Protein AF-A0A949AF24-F1 (afdb_monomer_lite)

Foldseek 3Di:
DDDDDADDDFFAQFFKDKFAWDPVLCVVCVVVLVHPDRIAIAGFQHTDPQSCCCQPPLLKWWFFDAQFWKKKFFAAQQDTPWIDTNPDTADCPPPPPGPVLVNFQVVVCVVVVNDDRGDMFMFGKADCVTPNRLLPHPGIHTHTVVNRVVQGIDPCVSVDRRGPVGVLVCLVPPQWGSVSCVVCVVVVHPDTTHGQWIKMARVVCVVVVGPGIHIDGNSNHPVVSVSIGTPPDDNNDDPDRDDSVPPD

Sequence (248 aa):
METLSDFPKLYCPFIRQTFKINKDHFKQFGRSYQLRAPEVYLVIDRVNPGYEWVFEDPETIAVEKLNGTNIKLKTENGRLVALQNRKNVIDPLQIIKGKTFIIEGVFRSVAKGYMKNDGEQAGELIGPSVNGNPYKMDFHEWYPFEKSIADLRYKSFAEHERTFGNWSRWFKDWLFSRHYTKLASKKGIDDKVFAEGVVFYNLKRKAEGKVYMAKLRRDMFDWFYDKIEIFNFNVKGKDEIEDQEKFD

pLDDT: mean 94.79, std 4.56, range [62.16, 98.56]

Secondary structure (DSSP, 8-state):
-PPPPPPPP---SEEEEEEEB-HHHHHHHTTTTT-SSSEEEEEEEEEPTT-THHHH-TT-EEEEE-SSEEEEEEEETTEEEEEEESS-B--TT--TTS-HHHHHHHHHHHHTT-S-SSEEEEEEEESTTSTT-TT--SS-EEEEHHHHHHHSB-GGGGGS---HHHHHHHHHHT-B-HHHHHHHHHTT-----B-SEEEEE-HHHHHTTS--EEEEEGGGSGGGGTTS-BTT--TT--SS---GGGG-

Radius of gyration: 19.12 Å; chains: 1; bounding box: 41×43×50 Å

Structure (mmCIF, N/CA/C/O backbone):
data_AF-A0A949AF24-F1
#
_entry.id   AF-A0A949AF24-F1
#
loop_
_atom_site.group_PDB
_atom_site.id
_atom_site.type_symbol
_atom_site.label_atom_id
_atom_site.label_alt_id
_atom_site.label_comp_id
_atom_site.label_asym_id
_atom_site.label_entity_id
_atom_site.label_seq_id
_atom_site.pdbx_PDB_ins_code
_atom_site.Cartn_x
_atom_site.Cartn_y
_atom_site.Cartn_z
_atom_site.occupancy
_atom_site.B_iso_or_equiv
_atom_site.auth_seq_id
_atom_site.auth_comp_id
_atom_site.auth_asym_id
_atom_site.auth_atom_id
_atom_site.pdbx_PDB_model_num
ATOM 1 N N . MET A 1 1 ? 3.605 -9.708 27.257 1.00 64.88 1 MET A N 1
ATOM 2 C CA . MET A 1 1 ? 2.628 -9.251 26.248 1.00 64.88 1 MET A CA 1
ATOM 3 C C . MET A 1 1 ? 2.448 -10.373 25.249 1.00 64.88 1 MET A C 1
ATOM 5 O O . MET A 1 1 ? 3.444 -10.971 24.866 1.00 64.88 1 MET A O 1
ATOM 9 N N . GLU A 1 2 ? 1.202 -10.691 24.913 1.00 72.25 2 GLU A N 1
ATOM 10 C CA . GLU A 1 2 ? 0.855 -11.710 23.919 1.00 72.25 2 GLU A CA 1
ATOM 11 C C . GLU A 1 2 ? 1.372 -11.300 22.532 1.00 72.25 2 GLU A C 1
ATOM 13 O O . GLU A 1 2 ? 1.283 -10.129 22.154 1.00 72.25 2 GLU A O 1
ATOM 18 N N . THR A 1 3 ? 1.939 -12.252 21.794 1.00 81.12 3 THR A N 1
ATOM 19 C CA . THR A 1 3 ? 2.337 -12.057 20.396 1.00 81.12 3 THR A CA 1
ATOM 20 C C . THR A 1 3 ? 1.127 -12.338 19.518 1.00 81.12 3 THR A C 1
ATOM 22 O O . THR A 1 3 ? 0.570 -13.430 19.582 1.00 81.12 3 THR A O 1
ATOM 25 N N . LEU A 1 4 ? 0.714 -11.356 18.716 1.00 90.88 4 LEU A N 1
ATOM 26 C CA . LEU A 1 4 ? -0.411 -11.531 17.797 1.00 90.88 4 LEU A CA 1
ATOM 27 C C . LEU A 1 4 ? 0.048 -12.272 16.549 1.00 90.88 4 LEU A C 1
ATOM 29 O O . LEU A 1 4 ? 1.239 -12.276 16.223 1.00 90.88 4 LEU A O 1
ATOM 33 N N . SER A 1 5 ? -0.910 -12.826 15.808 1.00 90.62 5 SER A N 1
ATOM 34 C CA . SER A 1 5 ? -0.627 -13.473 14.525 1.00 90.62 5 SER A CA 1
ATOM 35 C C . SER A 1 5 ? 0.195 -12.574 13.583 1.00 90.62 5 SER A C 1
ATOM 37 O O . SER A 1 5 ? 0.153 -11.338 13.665 1.00 90.62 5 SER A O 1
ATOM 39 N N . ASP A 1 6 ? 0.908 -13.165 12.626 1.00 89.19 6 ASP A N 1
ATOM 40 C CA . ASP A 1 6 ? 1.652 -12.393 11.630 1.00 89.19 6 ASP A CA 1
ATOM 41 C C . ASP A 1 6 ? 0.728 -11.647 10.658 1.00 89.19 6 ASP A C 1
ATOM 43 O O . ASP A 1 6 ? -0.449 -11.974 10.463 1.00 89.19 6 ASP A O 1
ATOM 47 N N . PHE A 1 7 ? 1.242 -10.576 10.053 1.00 89.50 7 PHE A N 1
ATOM 48 C CA . PHE A 1 7 ? 0.537 -9.942 8.942 1.00 89.50 7 PHE A CA 1
ATOM 49 C C . PHE A 1 7 ? 0.623 -10.843 7.710 1.00 89.50 7 PHE A C 1
ATOM 51 O O . PHE A 1 7 ? 1.718 -11.313 7.392 1.00 89.50 7 PHE A O 1
ATOM 58 N N . PRO A 1 8 ? -0.489 -11.053 6.984 1.00 87.62 8 PRO A N 1
ATOM 59 C CA . PRO A 1 8 ? -0.449 -11.830 5.759 1.00 87.62 8 PRO A CA 1
ATOM 60 C C . PRO A 1 8 ? 0.495 -11.158 4.762 1.00 87.62 8 PRO A C 1
ATOM 62 O O . PRO A 1 8 ? 0.408 -9.951 4.511 1.00 87.62 8 PRO A O 1
ATOM 65 N N . LYS A 1 9 ? 1.403 -11.951 4.194 1.00 89.50 9 LYS A N 1
ATOM 66 C CA . LYS A 1 9 ? 2.268 -11.502 3.109 1.00 89.50 9 LYS A CA 1
ATOM 67 C C . LYS A 1 9 ? 1.417 -11.248 1.864 1.00 89.50 9 LYS A C 1
ATOM 69 O O . LYS A 1 9 ? 0.495 -12.006 1.565 1.00 89.50 9 LYS A O 1
ATOM 74 N N . LEU A 1 10 ? 1.701 -10.152 1.166 1.00 94.50 10 LEU A N 1
ATOM 75 C CA . LEU A 1 10 ? 0.965 -9.737 -0.025 1.00 94.50 10 LEU A CA 1
ATOM 76 C C . LEU A 1 10 ? 1.922 -9.692 -1.204 1.00 94.50 10 LEU A C 1
ATOM 78 O O . LEU A 1 10 ? 2.819 -8.849 -1.221 1.00 94.50 10 LEU A O 1
ATOM 82 N N . TYR A 1 11 ? 1.677 -10.535 -2.198 1.00 95.94 11 TYR A N 1
ATOM 83 C CA . TYR A 1 11 ? 2.503 -10.629 -3.395 1.00 95.94 11 TYR A CA 1
ATOM 84 C C . TYR A 1 11 ? 1.951 -9.779 -4.532 1.00 95.94 11 TYR A C 1
ATOM 86 O O . TYR A 1 11 ? 0.791 -9.355 -4.521 1.00 95.94 11 TYR A O 1
ATOM 94 N N . CYS A 1 12 ? 2.809 -9.530 -5.515 1.00 97.19 12 CYS A N 1
ATOM 95 C CA . CYS A 1 12 ? 2.429 -8.850 -6.738 1.00 97.19 12 CYS A CA 1
ATOM 96 C C . CYS A 1 12 ? 1.679 -9.804 -7.680 1.00 97.19 12 CYS A C 1
ATOM 98 O O . CYS A 1 12 ? 2.116 -10.948 -7.822 1.00 97.19 12 CYS A O 1
ATOM 100 N N . PRO A 1 13 ? 0.583 -9.363 -8.331 1.00 97.62 13 PRO A N 1
ATOM 101 C CA . PRO A 1 13 ? -0.102 -10.187 -9.326 1.00 97.62 13 PRO A CA 1
ATOM 102 C C . PRO A 1 13 ? 0.673 -10.315 -10.643 1.00 97.62 13 PRO A C 1
ATOM 104 O O . P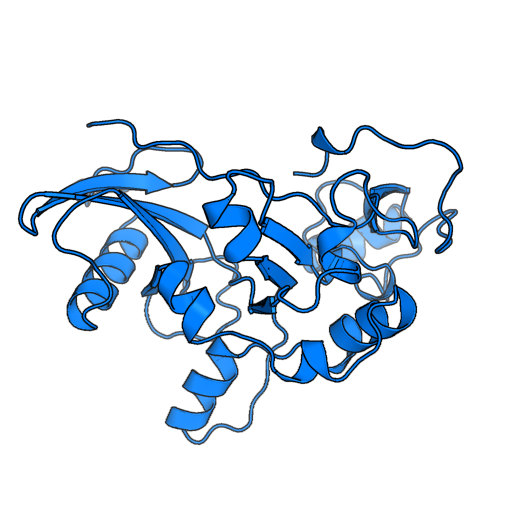RO A 1 13 ? 0.364 -11.186 -11.448 1.00 97.62 13 PRO A O 1
ATOM 107 N N . PHE A 1 14 ? 1.681 -9.469 -10.861 1.00 97.81 14 PHE A N 1
ATOM 108 C CA . PHE A 1 14 ? 2.638 -9.597 -11.953 1.00 97.81 14 PHE A CA 1
ATOM 109 C C . PHE A 1 14 ? 3.964 -10.147 -11.436 1.00 97.81 14 PHE A C 1
ATOM 111 O O . PHE A 1 14 ? 4.329 -9.927 -10.277 1.00 97.81 14 PHE A O 1
ATOM 118 N N . ILE A 1 15 ? 4.713 -10.804 -12.317 1.00 97.44 15 ILE A N 1
ATOM 119 C CA . ILE A 1 15 ? 6.113 -11.137 -12.067 1.00 97.44 15 ILE A CA 1
ATOM 120 C C . ILE A 1 15 ? 6.915 -9.847 -11.899 1.00 97.44 15 ILE A C 1
ATOM 122 O O . ILE A 1 15 ? 6.730 -8.873 -12.633 1.00 97.44 15 ILE A O 1
ATOM 126 N N . ARG A 1 16 ? 7.828 -9.856 -10.926 1.00 97.25 16 ARG A N 1
ATOM 127 C CA . ARG A 1 16 ? 8.805 -8.794 -10.694 1.00 97.25 16 ARG A CA 1
ATOM 128 C C . ARG A 1 16 ? 10.208 -9.258 -11.046 1.00 97.25 16 ARG A C 1
ATOM 130 O O . ARG A 1 16 ? 10.563 -10.419 -10.837 1.00 97.25 16 ARG A O 1
ATOM 137 N N . GLN A 1 17 ? 10.997 -8.323 -11.563 1.00 97.19 17 GLN A N 1
ATOM 138 C CA . GLN A 1 17 ? 12.396 -8.527 -11.925 1.00 97.19 17 GLN A CA 1
ATOM 139 C C . GLN A 1 17 ? 13.265 -7.358 -11.458 1.00 97.19 17 GLN A C 1
ATOM 141 O O . GLN A 1 17 ? 12.808 -6.219 -11.326 1.00 97.19 17 GLN A O 1
ATOM 146 N N . THR A 1 18 ? 14.538 -7.655 -11.218 1.00 97.38 18 THR A N 1
ATOM 147 C CA . THR A 1 18 ? 15.558 -6.695 -10.810 1.00 97.38 18 THR A CA 1
ATOM 148 C C . THR A 1 18 ? 16.246 -6.103 -12.037 1.00 97.38 18 THR A C 1
ATOM 150 O O . THR A 1 18 ? 16.794 -6.818 -12.888 1.00 97.38 18 THR A O 1
ATOM 153 N N . PHE A 1 19 ? 16.291 -4.775 -12.096 1.00 97.38 19 PHE A N 1
ATOM 154 C CA . PHE A 1 19 ? 16.984 -4.027 -13.139 1.00 97.38 19 PHE A CA 1
ATOM 155 C C . PHE A 1 19 ? 18.022 -3.102 -12.521 1.00 97.38 19 PHE A C 1
ATOM 157 O O . PHE A 1 19 ? 17.755 -2.406 -11.543 1.00 97.38 19 PHE A O 1
ATOM 164 N N . LYS A 1 20 ? 19.227 -3.098 -13.096 1.00 98.06 20 LYS A N 1
ATOM 165 C CA . LYS A 1 20 ? 20.276 -2.159 -12.696 1.00 98.06 20 LYS A CA 1
ATOM 166 C C . LYS A 1 20 ? 19.951 -0.780 -13.250 1.00 98.06 20 LYS A C 1
ATOM 168 O O . LYS A 1 20 ? 19.436 -0.661 -14.359 1.00 98.06 20 LYS A O 1
ATOM 173 N N . ILE A 1 21 ? 20.291 0.245 -12.482 1.00 98.25 21 ILE A N 1
ATOM 174 C CA . ILE A 1 21 ? 20.115 1.637 -12.890 1.00 98.25 21 ILE A CA 1
ATOM 175 C C . ILE A 1 21 ? 21.454 2.355 -12.969 1.00 98.25 21 ILE A C 1
ATOM 177 O O . ILE A 1 21 ? 22.454 1.923 -12.384 1.00 98.25 21 ILE A O 1
ATOM 181 N N . ASN A 1 22 ? 21.463 3.474 -13.681 1.00 98.25 22 ASN A N 1
ATOM 182 C CA . ASN A 1 22 ? 22.620 4.349 -13.753 1.00 98.25 22 ASN A CA 1
ATOM 183 C C . ASN A 1 22 ? 23.032 4.823 -12.342 1.00 98.25 22 ASN A C 1
ATOM 185 O O . ASN A 1 22 ? 22.231 5.376 -11.582 1.00 98.25 22 ASN A O 1
ATOM 189 N N . LYS A 1 23 ? 24.300 4.589 -11.978 1.00 97.94 23 LYS A N 1
ATOM 190 C CA . LYS A 1 23 ? 24.824 4.875 -10.632 1.00 97.94 23 LYS A CA 1
ATOM 191 C C . LYS A 1 23 ? 24.855 6.368 -10.313 1.00 97.94 23 LYS A C 1
ATOM 193 O O . LYS A 1 23 ? 24.700 6.724 -9.147 1.00 97.94 23 LYS A O 1
ATOM 198 N N . ASP A 1 24 ? 25.051 7.228 -11.305 1.00 98.19 24 ASP A N 1
ATOM 199 C CA . ASP A 1 24 ? 25.090 8.673 -11.083 1.00 98.19 24 ASP A CA 1
ATOM 200 C C . ASP A 1 24 ? 23.676 9.231 -10.903 1.00 98.19 24 ASP A C 1
ATOM 202 O O . ASP A 1 24 ? 23.431 9.977 -9.953 1.00 98.19 24 ASP A O 1
ATOM 206 N N . HIS A 1 25 ? 22.704 8.738 -11.679 1.00 98.19 25 HIS A N 1
ATOM 207 C CA . HIS A 1 25 ? 21.288 9.020 -11.426 1.00 98.19 25 HIS A CA 1
ATOM 208 C C . HIS A 1 25 ? 20.835 8.512 -10.050 1.00 98.19 25 HIS A C 1
ATOM 210 O O . HIS A 1 25 ? 20.092 9.203 -9.356 1.00 98.19 25 HIS A O 1
ATOM 216 N N . PHE A 1 26 ? 21.316 7.348 -9.595 1.00 98.00 26 PHE A N 1
ATOM 217 C CA . PHE A 1 26 ? 21.047 6.864 -8.237 1.00 98.00 26 PHE A CA 1
ATOM 218 C C . PHE A 1 26 ? 21.590 7.815 -7.160 1.00 98.00 26 PHE A C 1
ATOM 220 O O . PHE A 1 26 ? 20.876 8.115 -6.204 1.00 98.00 26 PHE A O 1
ATOM 227 N N . LYS A 1 27 ? 22.815 8.338 -7.307 1.00 97.81 27 LYS A N 1
ATOM 228 C CA . LYS A 1 27 ? 23.360 9.327 -6.357 1.00 97.81 27 LYS A CA 1
ATOM 229 C C . LYS A 1 27 ? 22.510 10.599 -6.315 1.00 97.81 27 LYS A C 1
ATOM 231 O O . LYS A 1 27 ? 22.310 11.156 -5.240 1.00 97.81 27 LYS A O 1
ATOM 236 N N . GLN A 1 28 ? 22.006 11.041 -7.467 1.00 97.94 28 GLN A N 1
ATOM 237 C CA . GLN A 1 28 ? 21.245 12.284 -7.585 1.00 97.94 28 GLN A CA 1
ATOM 238 C C . GLN A 1 28 ? 19.781 12.146 -7.132 1.00 97.94 28 GLN A C 1
ATOM 240 O O . GLN A 1 28 ? 19.269 13.010 -6.423 1.00 97.94 28 GLN A O 1
ATOM 245 N N . PHE A 1 29 ? 19.108 11.059 -7.516 1.00 98.06 29 PHE A N 1
ATOM 246 C CA . PHE A 1 29 ? 17.656 10.889 -7.374 1.00 98.06 29 PHE A CA 1
ATOM 247 C C . PHE A 1 29 ? 17.246 9.689 -6.509 1.00 98.06 29 PHE A C 1
ATOM 249 O O . PHE A 1 29 ? 16.074 9.537 -6.167 1.00 98.06 29 PHE A O 1
ATOM 256 N N . GLY A 1 30 ? 18.181 8.832 -6.096 1.00 96.44 30 GLY A N 1
ATOM 257 C CA . GLY A 1 30 ? 17.871 7.623 -5.327 1.00 96.44 30 GLY A CA 1
ATOM 258 C C . GLY A 1 30 ? 17.121 7.926 -4.030 1.00 96.44 30 GLY A C 1
ATOM 259 O O . GLY A 1 30 ? 16.149 7.245 -3.710 1.00 96.44 30 GLY A O 1
ATOM 260 N N . ARG A 1 31 ? 17.485 9.012 -3.331 1.00 95.56 31 ARG A N 1
ATOM 261 C CA . ARG A 1 31 ? 16.786 9.448 -2.111 1.00 95.56 31 ARG A CA 1
ATOM 262 C C . ARG A 1 31 ? 15.341 9.876 -2.381 1.00 95.56 31 ARG A C 1
ATOM 264 O O . ARG A 1 31 ? 14.472 9.519 -1.589 1.00 95.56 31 ARG A O 1
ATOM 271 N N . SER A 1 32 ? 15.066 10.607 -3.467 1.00 94.44 32 SER A N 1
ATOM 272 C CA . SER A 1 32 ? 13.696 11.043 -3.790 1.00 94.44 32 SER A CA 1
ATOM 273 C C . SER A 1 32 ? 12.781 9.872 -4.135 1.00 94.44 32 SER A C 1
ATOM 275 O O . SER A 1 32 ? 11.599 9.914 -3.808 1.00 94.44 32 SER A O 1
ATOM 277 N N . TYR A 1 33 ? 13.334 8.804 -4.714 1.00 95.31 33 TYR A N 1
ATOM 278 C CA . TYR A 1 33 ? 12.602 7.570 -5.007 1.00 95.31 33 TYR A CA 1
ATOM 279 C C . TYR A 1 33 ? 12.735 6.487 -3.922 1.00 95.31 33 TYR A C 1
ATOM 281 O O . TYR A 1 33 ? 12.282 5.364 -4.122 1.00 95.31 33 TYR A O 1
ATOM 289 N N . GLN A 1 34 ? 13.348 6.804 -2.775 1.00 93.50 34 GLN A N 1
ATOM 290 C CA . GLN A 1 34 ? 13.542 5.885 -1.642 1.00 93.50 34 GLN A CA 1
ATOM 291 C C . GLN A 1 34 ? 14.293 4.583 -1.991 1.00 93.50 34 GLN A C 1
ATOM 293 O O . GLN A 1 34 ? 14.093 3.539 -1.363 1.00 93.50 34 GLN A O 1
ATOM 298 N N . LEU A 1 35 ? 15.185 4.638 -2.980 1.00 95.94 35 LEU A N 1
ATOM 299 C CA . LEU A 1 35 ? 16.008 3.506 -3.389 1.00 95.94 35 LEU A CA 1
ATOM 300 C C . LEU A 1 35 ? 17.120 3.236 -2.370 1.00 95.94 35 LEU A C 1
ATOM 302 O O . LEU A 1 35 ? 17.743 4.157 -1.842 1.00 95.94 35 LEU A O 1
ATOM 306 N N . ARG A 1 36 ? 17.388 1.951 -2.113 1.00 94.88 36 ARG A N 1
ATOM 307 C CA . ARG A 1 36 ? 18.438 1.497 -1.177 1.00 94.88 36 ARG A CA 1
ATOM 308 C C . ARG A 1 36 ? 19.725 1.058 -1.871 1.00 94.88 36 ARG A C 1
ATOM 310 O O . ARG A 1 36 ? 20.763 0.961 -1.229 1.00 94.88 36 ARG A O 1
ATOM 317 N N . ALA A 1 37 ? 19.641 0.783 -3.165 1.00 96.88 37 ALA A N 1
ATOM 318 C CA . ALA A 1 37 ? 20.721 0.291 -4.002 1.00 96.88 37 ALA A CA 1
ATOM 319 C C . ALA A 1 37 ? 20.530 0.834 -5.431 1.00 96.88 37 ALA A C 1
ATOM 321 O O . ALA A 1 37 ? 19.421 1.269 -5.759 1.00 96.88 37 ALA A O 1
ATOM 322 N N . PRO A 1 38 ? 21.570 0.814 -6.287 1.00 97.62 38 PRO A N 1
ATOM 323 C CA . PRO A 1 38 ? 21.470 1.196 -7.695 1.00 97.62 38 PRO A CA 1
ATOM 324 C C . PRO A 1 38 ? 20.762 0.105 -8.523 1.00 97.62 38 PRO A C 1
ATOM 326 O O . PRO A 1 38 ? 21.274 -0.384 -9.533 1.00 97.62 38 PRO A O 1
ATOM 329 N N . GLU A 1 39 ? 19.567 -0.277 -8.086 1.00 97.62 39 GLU A N 1
ATOM 330 C CA . GLU A 1 39 ? 18.661 -1.192 -8.766 1.00 97.62 39 GLU A CA 1
ATOM 331 C C . GLU A 1 39 ? 17.203 -0.874 -8.425 1.00 97.62 39 GLU A C 1
ATOM 333 O O . GLU A 1 39 ? 16.900 -0.282 -7.386 1.00 97.62 39 GLU A O 1
ATOM 338 N N . VAL A 1 40 ? 16.307 -1.274 -9.320 1.00 97.44 40 VAL A N 1
ATOM 339 C CA . VAL A 1 40 ? 14.854 -1.154 -9.179 1.00 97.44 40 VAL A CA 1
ATOM 340 C C . VAL A 1 40 ? 14.197 -2.509 -9.418 1.00 97.44 40 VAL A C 1
ATOM 342 O O . VAL A 1 40 ? 14.751 -3.375 -10.098 1.00 97.44 40 VAL A O 1
ATOM 345 N N . TYR A 1 41 ? 13.006 -2.685 -8.853 1.00 96.94 41 TYR A N 1
ATOM 346 C CA . TYR A 1 41 ? 12.271 -3.948 -8.866 1.00 96.94 41 TYR A CA 1
ATOM 347 C C . TYR A 1 41 ? 10.928 -3.763 -9.561 1.00 96.94 41 TYR A C 1
ATOM 349 O O . TYR A 1 41 ? 9.930 -3.416 -8.913 1.00 96.94 41 TYR A O 1
ATOM 357 N N . LEU A 1 42 ? 10.919 -3.985 -10.869 1.00 97.88 42 LEU A N 1
ATOM 358 C CA . LEU A 1 42 ? 9.817 -3.599 -11.741 1.00 97.88 42 LEU A CA 1
ATOM 359 C C . LEU A 1 42 ? 8.927 -4.790 -12.072 1.00 97.88 42 LEU A C 1
ATOM 361 O O . LEU A 1 42 ? 9.411 -5.918 -12.183 1.00 97.88 42 LEU A O 1
ATOM 365 N N . VAL A 1 43 ? 7.631 -4.527 -12.231 1.00 98.12 43 VAL A N 1
ATOM 366 C CA . VAL A 1 43 ? 6.699 -5.480 -12.828 1.00 98.12 43 VAL A CA 1
ATOM 367 C C . VAL A 1 43 ? 6.891 -5.543 -14.332 1.00 98.12 43 VAL A C 1
ATOM 369 O O . VAL A 1 43 ? 7.249 -4.562 -14.984 1.00 98.12 43 VAL A O 1
ATOM 372 N N . ILE A 1 44 ? 6.602 -6.714 -14.871 1.00 97.94 44 ILE A N 1
ATOM 373 C CA . ILE A 1 44 ? 6.579 -6.994 -16.301 1.00 97.94 44 ILE A CA 1
ATOM 374 C C . ILE A 1 44 ? 5.201 -7.540 -16.681 1.00 97.94 44 ILE A C 1
ATOM 376 O O . ILE A 1 44 ? 4.436 -7.969 -15.817 1.00 97.94 44 ILE A O 1
ATOM 380 N N . ASP A 1 45 ? 4.884 -7.546 -17.970 1.00 97.62 45 ASP A N 1
ATOM 381 C CA . ASP A 1 45 ? 3.622 -8.051 -18.516 1.00 97.62 45 ASP A CA 1
ATOM 382 C C . ASP A 1 45 ? 3.610 -9.585 -18.566 1.00 97.62 45 ASP A C 1
ATOM 384 O O . ASP A 1 45 ? 3.606 -10.218 -19.620 1.00 97.62 45 ASP A O 1
ATOM 388 N N . ARG A 1 46 ? 3.702 -10.185 -17.376 1.00 97.25 46 ARG A N 1
ATOM 389 C CA . ARG A 1 46 ? 3.535 -11.612 -17.109 1.00 97.25 46 ARG A CA 1
ATOM 390 C C . ARG A 1 46 ? 2.848 -11.781 -15.763 1.00 97.25 46 ARG A C 1
ATOM 392 O O . ARG A 1 46 ? 3.299 -11.227 -14.760 1.00 97.25 46 ARG A O 1
ATOM 399 N N . VAL A 1 47 ? 1.768 -12.553 -15.747 1.00 97.12 47 VAL A N 1
ATOM 400 C CA . VAL A 1 47 ? 1.022 -12.867 -14.524 1.00 97.12 47 VAL A CA 1
ATOM 401 C C . VAL A 1 47 ? 1.875 -13.754 -13.618 1.00 97.12 47 VAL A C 1
ATOM 403 O O . VAL A 1 47 ? 2.551 -14.670 -14.083 1.00 97.12 47 VAL A O 1
ATOM 406 N N . ASN A 1 48 ? 1.866 -13.455 -12.322 1.00 96.38 48 ASN A N 1
ATOM 407 C CA . ASN A 1 48 ? 2.492 -14.290 -11.308 1.00 96.38 48 ASN A CA 1
ATOM 408 C C . ASN A 1 48 ? 1.632 -15.550 -11.084 1.00 96.38 48 ASN A C 1
ATOM 410 O O . ASN A 1 48 ? 0.452 -15.389 -10.759 1.00 96.38 48 ASN A O 1
ATOM 414 N N . PRO A 1 49 ? 2.173 -16.774 -11.242 1.00 95.38 49 PRO A N 1
ATOM 415 C CA . PRO A 1 49 ? 1.396 -18.001 -11.095 1.00 95.38 49 PRO A CA 1
ATOM 416 C C . PRO A 1 49 ? 0.576 -18.048 -9.798 1.00 95.38 49 PRO A C 1
ATOM 418 O O . PRO A 1 49 ? 1.099 -17.819 -8.706 1.00 95.38 49 PRO A O 1
ATOM 421 N N . GLY A 1 50 ? -0.720 -18.343 -9.915 1.00 95.88 50 GLY A N 1
ATOM 422 C CA . GLY A 1 50 ? -1.668 -18.375 -8.793 1.00 95.88 50 GLY A CA 1
ATOM 423 C C . GLY A 1 50 ? -2.370 -17.041 -8.501 1.00 95.88 50 GLY A C 1
ATOM 424 O O . GLY A 1 50 ? -3.221 -16.978 -7.603 1.00 95.88 50 GLY A O 1
ATOM 425 N N . TYR A 1 51 ? -2.050 -15.981 -9.252 1.00 97.69 51 TYR A N 1
ATOM 426 C CA . TYR A 1 51 ? -2.669 -14.653 -9.160 1.00 97.69 51 TYR A CA 1
ATOM 427 C C . TYR A 1 51 ? -3.555 -14.289 -10.361 1.00 97.69 51 TYR A C 1
ATOM 429 O O . TYR A 1 51 ? -4.021 -13.154 -10.457 1.00 97.69 51 TYR A O 1
ATOM 437 N N . GLU A 1 52 ? -3.867 -15.250 -11.229 1.00 98.12 52 GLU A N 1
ATOM 438 C CA . GLU A 1 52 ? -4.732 -15.088 -12.409 1.00 98.12 52 GLU A CA 1
ATOM 439 C C . GLU A 1 52 ? -6.112 -14.535 -12.026 1.00 98.12 52 GLU A C 1
ATOM 441 O O . GLU A 1 52 ? -6.675 -13.687 -12.716 1.00 98.12 52 GLU A O 1
ATOM 446 N N . TRP A 1 53 ? -6.611 -14.909 -10.842 1.00 97.69 53 TRP A N 1
ATOM 447 C CA . TRP A 1 53 ? -7.884 -14.433 -10.291 1.00 97.69 53 TRP A CA 1
ATOM 448 C C . TRP A 1 53 ? -7.985 -12.904 -10.192 1.00 97.69 53 TRP A C 1
ATOM 450 O O . TRP A 1 53 ? -9.088 -12.359 -10.234 1.00 97.69 53 TRP A O 1
ATOM 460 N N . VAL A 1 54 ? -6.859 -12.192 -10.069 1.00 97.56 54 VAL A N 1
ATOM 461 C CA . VAL A 1 54 ? -6.862 -10.724 -10.026 1.00 97.56 54 VAL A CA 1
ATOM 462 C C . VAL A 1 54 ? -7.339 -10.144 -11.365 1.00 97.56 54 VAL A C 1
ATOM 464 O O . VAL A 1 54 ? -7.996 -9.102 -11.401 1.00 97.56 54 VAL A O 1
ATOM 467 N N . PHE A 1 55 ? -7.049 -10.846 -12.457 1.00 96.81 55 PHE A N 1
ATOM 468 C CA . PHE A 1 55 ? -7.392 -10.464 -13.820 1.00 96.81 55 PHE A CA 1
ATOM 469 C C . PHE A 1 55 ? -8.726 -11.076 -14.248 1.00 96.81 55 PHE A C 1
ATOM 471 O O . PHE A 1 55 ? -9.585 -10.370 -14.766 1.00 96.81 55 PHE A O 1
ATOM 478 N N . GLU A 1 56 ? -8.949 -12.353 -13.956 1.00 95.81 56 GLU A N 1
ATOM 479 C CA . GLU A 1 56 ? -10.047 -13.132 -14.537 1.00 95.81 56 GLU A CA 1
ATOM 480 C C . GLU A 1 56 ? -11.340 -13.103 -13.712 1.00 95.81 56 GLU A C 1
ATOM 482 O O . GLU A 1 56 ? -12.430 -13.187 -14.273 1.00 95.81 56 GLU A O 1
ATOM 487 N N . ASP A 1 57 ? -11.255 -12.968 -12.383 1.00 96.38 57 ASP A N 1
ATOM 488 C CA . ASP A 1 57 ? -12.437 -13.090 -11.524 1.00 96.38 57 ASP A CA 1
ATOM 489 C C . ASP A 1 57 ? -13.185 -11.745 -11.417 1.00 96.38 57 ASP A C 1
ATOM 491 O O . ASP A 1 57 ? -12.620 -10.764 -10.907 1.00 96.38 57 ASP A O 1
ATOM 495 N N . PRO A 1 58 ? -14.450 -11.643 -11.868 1.00 94.50 58 PRO A N 1
ATOM 496 C CA . PRO A 1 58 ? -15.210 -10.396 -11.814 1.00 94.50 58 PRO A CA 1
ATOM 497 C C . PRO A 1 58 ? -15.450 -9.887 -10.384 1.00 94.50 58 PRO A C 1
ATOM 499 O O . PRO A 1 58 ? -15.650 -8.687 -10.207 1.00 94.50 58 PRO A O 1
ATOM 502 N N . GLU A 1 59 ? -15.368 -10.744 -9.359 1.00 95.62 59 GLU A N 1
ATOM 503 C CA . GLU A 1 59 ? -15.518 -10.340 -7.954 1.00 95.62 59 GLU A CA 1
ATOM 504 C C . GLU A 1 59 ? -14.263 -9.681 -7.362 1.00 95.62 59 GLU A C 1
ATOM 506 O O . GLU A 1 59 ? -14.289 -9.181 -6.231 1.00 95.62 59 GLU A O 1
ATOM 511 N N . THR A 1 60 ? -13.161 -9.642 -8.115 1.00 97.56 60 THR A N 1
ATOM 512 C CA . THR A 1 60 ? -11.961 -8.912 -7.708 1.00 97.56 60 THR A CA 1
ATOM 513 C C . THR A 1 60 ? -12.238 -7.413 -7.628 1.00 97.56 60 THR A C 1
ATOM 515 O O . THR A 1 60 ? -12.686 -6.785 -8.587 1.00 97.56 60 THR A O 1
ATOM 518 N N . ILE A 1 61 ? -11.898 -6.819 -6.485 1.00 97.69 61 ILE A N 1
ATOM 519 C CA . ILE A 1 61 ? -11.975 -5.376 -6.244 1.00 97.69 61 ILE A CA 1
ATOM 520 C C . ILE A 1 61 ? -10.584 -4.793 -5.996 1.00 97.69 61 ILE A C 1
ATOM 522 O O . ILE A 1 61 ? -9.750 -5.422 -5.347 1.00 97.69 61 ILE A O 1
ATOM 526 N N . ALA A 1 62 ? -10.352 -3.558 -6.447 1.00 98.12 62 ALA A N 1
ATOM 527 C CA . ALA A 1 62 ? -9.162 -2.786 -6.099 1.00 98.12 62 ALA A CA 1
ATOM 528 C C . ALA A 1 62 ? -9.478 -1.784 -4.983 1.00 98.12 62 ALA A C 1
ATOM 530 O O . ALA A 1 62 ? -10.393 -0.961 -5.091 1.00 98.12 62 ALA A O 1
ATOM 531 N N . VAL A 1 63 ? -8.701 -1.844 -3.907 1.00 98.56 63 VAL A N 1
ATOM 532 C CA . VAL A 1 63 ? -8.816 -0.972 -2.734 1.00 98.56 63 VAL A CA 1
ATOM 533 C C . VAL A 1 63 ? -7.525 -0.183 -2.594 1.00 98.56 63 VAL A C 1
ATOM 535 O O . VAL A 1 63 ? -6.449 -0.737 -2.800 1.00 98.56 63 VAL A O 1
ATOM 538 N N . GLU A 1 64 ? -7.601 1.097 -2.232 1.00 98.56 64 GLU A N 1
ATOM 539 C CA . GLU A 1 64 ? -6.402 1.892 -1.949 1.00 98.56 64 GLU A CA 1
ATOM 540 C C . GLU A 1 64 ? -5.492 1.198 -0.934 1.00 98.56 64 GLU A C 1
ATOM 542 O O . GLU A 1 64 ? -5.906 0.854 0.176 1.00 98.56 64 GLU A O 1
ATOM 547 N N . LYS A 1 65 ? -4.221 1.042 -1.311 1.00 98.06 65 LYS A N 1
ATOM 548 C CA . LYS A 1 65 ? -3.169 0.718 -0.363 1.00 98.06 65 LYS A CA 1
ATOM 549 C C . LYS A 1 65 ? -2.765 2.010 0.340 1.00 98.06 65 LYS A C 1
ATOM 551 O O . LYS A 1 65 ? -2.142 2.877 -0.273 1.00 98.06 65 LYS A O 1
ATOM 556 N N . LEU A 1 66 ? -3.129 2.123 1.615 1.00 98.00 66 LEU A N 1
ATOM 557 C CA . LEU A 1 66 ? -2.696 3.242 2.440 1.00 98.00 66 LEU A CA 1
ATOM 558 C C . LEU A 1 66 ? -1.175 3.195 2.649 1.00 98.00 66 LEU A C 1
ATOM 560 O O . LEU A 1 66 ? -0.603 2.125 2.868 1.00 98.00 66 LEU A O 1
ATOM 564 N N . ASN A 1 67 ? -0.542 4.364 2.580 1.00 96.38 67 ASN A N 1
ATOM 565 C CA . ASN A 1 67 ? 0.888 4.548 2.782 1.00 96.38 67 ASN A CA 1
ATOM 566 C C . ASN A 1 67 ? 1.162 4.903 4.243 1.00 96.38 67 ASN A C 1
ATOM 568 O O . ASN A 1 67 ? 1.277 6.077 4.603 1.00 96.38 67 ASN A O 1
ATOM 572 N N . GLY A 1 68 ? 1.219 3.880 5.089 1.00 96.00 68 GLY A N 1
ATOM 573 C CA . GLY A 1 68 ? 1.445 4.038 6.513 1.00 96.00 68 GLY A CA 1
ATOM 574 C C . GLY A 1 68 ? 2.357 2.960 7.087 1.00 96.00 68 GLY A C 1
ATOM 575 O O . GLY A 1 68 ? 3.332 2.517 6.474 1.00 96.00 68 GLY A O 1
ATOM 576 N N . THR A 1 69 ? 2.060 2.550 8.314 1.00 95.44 69 THR A N 1
ATOM 577 C CA . THR A 1 69 ? 2.711 1.407 8.947 1.00 95.44 69 THR A CA 1
ATOM 578 C C . THR A 1 69 ? 1.665 0.425 9.455 1.00 95.44 69 THR A C 1
ATOM 580 O O . THR A 1 69 ? 0.691 0.825 10.094 1.00 95.44 69 THR A O 1
ATOM 583 N N . ASN A 1 70 ? 1.860 -0.867 9.178 1.00 96.44 70 ASN A N 1
ATOM 584 C CA . ASN A 1 70 ? 0.929 -1.893 9.631 1.00 96.44 70 ASN A CA 1
ATOM 585 C C . ASN A 1 70 ? 0.927 -1.969 11.161 1.00 96.44 70 ASN A C 1
ATOM 587 O O . ASN A 1 70 ? 1.981 -2.168 11.777 1.00 96.44 70 ASN A O 1
ATOM 591 N N . ILE A 1 71 ? -0.262 -1.883 11.752 1.00 97.06 71 ILE A N 1
ATOM 592 C CA . ILE A 1 71 ? -0.501 -2.046 13.185 1.00 97.06 71 ILE A CA 1
ATOM 593 C C . ILE A 1 71 ? -1.617 -3.069 13.378 1.00 97.06 71 ILE A C 1
ATOM 595 O O . ILE A 1 71 ? -2.667 -2.995 12.735 1.00 97.06 71 ILE A O 1
ATOM 599 N N . LYS A 1 72 ? -1.371 -4.030 14.266 1.00 96.94 72 LYS A N 1
ATOM 600 C CA . LYS A 1 72 ? -2.328 -5.049 14.681 1.00 96.94 72 LYS A CA 1
ATOM 601 C C . LYS A 1 72 ? -2.552 -4.894 16.172 1.00 96.94 72 LYS A C 1
ATOM 603 O O . LYS A 1 72 ? -1.608 -4.661 16.925 1.00 96.94 72 LYS A O 1
ATOM 608 N N . LEU A 1 73 ? -3.804 -5.001 16.570 1.00 96.31 73 LEU A N 1
ATOM 609 C CA . LEU A 1 73 ? -4.232 -4.903 17.951 1.00 96.31 73 LEU A CA 1
ATOM 610 C C . LEU A 1 73 ? -5.163 -6.057 18.287 1.00 96.31 73 LEU A C 1
ATOM 612 O O . LEU A 1 73 ? -5.799 -6.619 17.396 1.00 96.31 73 LEU A O 1
ATOM 616 N N . LYS A 1 74 ? -5.242 -6.387 19.570 1.00 96.50 74 LYS A N 1
ATOM 617 C CA . LYS A 1 74 ? -6.217 -7.328 20.110 1.00 96.50 74 LYS A CA 1
ATOM 618 C C . LYS A 1 74 ? -6.965 -6.662 21.246 1.00 96.50 74 LYS A C 1
ATOM 620 O O . LYS A 1 74 ? -6.349 -6.049 22.126 1.00 96.50 74 LYS A O 1
ATOM 625 N N . THR A 1 75 ? -8.282 -6.777 21.197 1.00 96.62 75 THR A N 1
ATOM 626 C CA . THR A 1 75 ? -9.178 -6.311 22.248 1.00 96.62 75 THR A CA 1
ATOM 627 C C . THR A 1 75 ? -9.896 -7.480 22.906 1.00 96.62 75 THR A C 1
ATOM 629 O O . THR A 1 75 ? -10.151 -8.496 22.261 1.00 96.62 75 THR A O 1
ATOM 632 N N . GLU A 1 76 ? -10.181 -7.342 24.198 1.00 96.69 76 GLU A N 1
ATOM 633 C CA . GLU A 1 76 ? -10.982 -8.285 24.983 1.00 96.69 76 GLU A CA 1
ATOM 634 C C . GLU A 1 76 ? -11.909 -7.480 25.896 1.00 96.69 76 GLU A C 1
ATOM 636 O O . GLU A 1 76 ? -11.444 -6.695 26.728 1.00 96.69 76 GLU A O 1
ATOM 641 N N . ASN A 1 77 ? -13.221 -7.627 25.719 1.00 95.88 77 ASN A N 1
ATOM 642 C CA . ASN A 1 77 ? -14.260 -6.865 26.412 1.00 95.88 77 ASN A CA 1
ATOM 643 C C . ASN A 1 77 ? -14.013 -5.343 26.370 1.00 95.88 77 ASN A C 1
ATOM 645 O O . ASN A 1 77 ? -14.168 -4.637 27.367 1.00 95.88 77 ASN A O 1
ATOM 649 N N . GLY A 1 78 ? -13.557 -4.831 25.222 1.00 93.44 78 GLY A N 1
ATOM 650 C CA . GLY A 1 78 ? -13.241 -3.414 25.013 1.00 93.44 78 GLY A CA 1
ATOM 651 C C . GLY A 1 78 ? -11.881 -2.956 25.558 1.00 93.44 78 GLY A C 1
ATOM 652 O O . GLY A 1 78 ? -11.503 -1.801 25.360 1.00 93.44 78 GLY A O 1
ATOM 653 N N . ARG A 1 79 ? -11.104 -3.833 26.207 1.00 94.06 79 ARG A N 1
ATOM 654 C CA . ARG A 1 79 ? -9.743 -3.526 26.668 1.00 94.06 79 ARG A CA 1
ATOM 655 C C . ARG A 1 79 ? -8.723 -3.841 25.580 1.00 94.06 79 ARG A C 1
ATOM 657 O O . ARG A 1 79 ? -8.701 -4.954 25.073 1.00 94.06 79 ARG A O 1
ATOM 664 N N . LEU A 1 80 ? -7.814 -2.910 25.285 1.00 94.25 80 LEU A N 1
ATOM 665 C CA . LEU A 1 80 ? -6.621 -3.194 24.478 1.00 94.25 80 LEU A CA 1
ATOM 666 C C . LEU A 1 80 ? -5.661 -4.091 25.278 1.00 94.25 80 LEU A C 1
ATOM 668 O O . LEU A 1 80 ? -5.096 -3.646 26.278 1.00 94.25 80 LEU A O 1
ATOM 672 N N . VAL A 1 81 ? -5.484 -5.342 24.848 1.00 95.00 81 VAL A N 1
ATOM 673 C CA . VAL A 1 81 ? -4.644 -6.337 25.548 1.00 95.00 81 VAL A CA 1
ATOM 674 C C . VAL A 1 81 ? -3.302 -6.584 24.862 1.00 95.00 81 VAL A C 1
ATOM 676 O O . VAL A 1 81 ? -2.335 -6.965 25.520 1.00 95.00 81 VAL A O 1
ATOM 679 N N . ALA A 1 82 ? -3.210 -6.310 23.560 1.00 95.25 82 ALA A N 1
ATOM 680 C CA . ALA A 1 82 ? -1.966 -6.407 22.808 1.00 95.25 82 ALA A CA 1
ATOM 681 C C . ALA A 1 82 ? -1.961 -5.459 21.606 1.00 95.25 82 ALA A C 1
ATOM 683 O O . ALA A 1 82 ? -2.998 -5.164 21.007 1.00 95.25 82 ALA A O 1
ATOM 684 N N . LEU A 1 83 ? -0.766 -4.986 21.260 1.00 95.44 83 LEU A N 1
ATOM 685 C CA . LEU A 1 83 ? -0.509 -4.061 20.167 1.00 95.44 83 L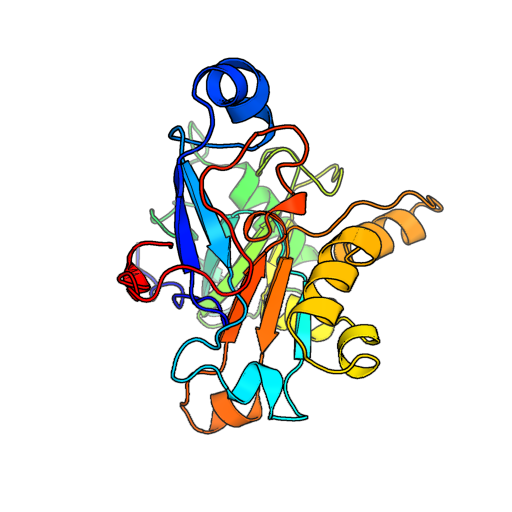EU A CA 1
ATOM 686 C C . LEU A 1 83 ? 0.846 -4.409 19.551 1.00 95.44 83 LEU A C 1
ATOM 688 O O . LEU A 1 83 ? 1.834 -4.559 20.265 1.00 95.44 83 LEU A O 1
ATOM 692 N N . GLN A 1 84 ? 0.916 -4.522 18.230 1.00 94.94 84 GLN A N 1
ATOM 693 C CA . GLN A 1 84 ? 2.173 -4.773 17.532 1.00 94.94 84 GLN A CA 1
ATOM 694 C C . GLN A 1 84 ? 2.212 -4.093 16.169 1.00 94.94 84 GLN A C 1
ATOM 696 O O . GLN A 1 84 ? 1.184 -3.849 15.536 1.00 94.94 84 GLN A O 1
ATOM 701 N N . ASN A 1 85 ? 3.424 -3.819 15.695 1.00 93.38 85 ASN A N 1
ATOM 702 C CA . ASN A 1 85 ? 3.673 -3.575 14.280 1.00 93.38 85 ASN A CA 1
ATOM 703 C C . ASN A 1 85 ? 4.297 -4.820 13.638 1.00 93.38 85 ASN A C 1
ATOM 705 O O . ASN A 1 85 ? 4.515 -5.823 14.309 1.00 93.38 85 ASN A O 1
ATOM 709 N N . ARG A 1 86 ? 4.626 -4.765 12.342 1.00 88.19 86 ARG A N 1
ATOM 710 C CA . ARG A 1 86 ? 5.193 -5.918 11.614 1.00 88.19 86 ARG A CA 1
ATOM 711 C C . ARG A 1 86 ? 6.484 -6.502 12.221 1.00 88.19 86 ARG A C 1
ATOM 713 O O . ARG A 1 86 ? 6.834 -7.623 11.892 1.00 88.19 86 ARG A O 1
ATOM 720 N N . LYS A 1 87 ? 7.222 -5.747 13.045 1.00 87.38 87 LYS A N 1
ATOM 721 C CA . LYS A 1 87 ? 8.533 -6.162 13.582 1.00 87.38 87 LYS A CA 1
ATOM 722 C C . LYS A 1 87 ? 8.583 -6.287 15.103 1.00 87.38 87 LYS A C 1
ATOM 724 O O . LYS A 1 87 ? 9.505 -6.906 15.610 1.00 87.38 87 LYS A O 1
ATOM 729 N N . ASN A 1 88 ? 7.691 -5.615 15.829 1.00 90.12 88 ASN A N 1
ATOM 730 C CA . ASN A 1 88 ? 7.812 -5.445 17.273 1.00 90.12 88 ASN A CA 1
ATOM 731 C C . ASN A 1 88 ? 6.440 -5.434 17.939 1.00 90.12 88 ASN A C 1
ATOM 733 O O . ASN A 1 88 ? 5.524 -4.752 17.467 1.00 90.12 88 ASN A O 1
ATOM 737 N N . VAL A 1 89 ? 6.366 -6.076 19.102 1.00 92.12 89 VAL A N 1
ATOM 738 C CA . VAL A 1 89 ? 5.328 -5.817 20.101 1.00 92.12 89 VAL A CA 1
ATOM 739 C C . VAL A 1 89 ? 5.521 -4.402 20.653 1.00 92.12 89 VAL A C 1
ATOM 741 O O . VAL A 1 89 ? 6.649 -3.941 20.840 1.00 92.12 89 VAL A O 1
ATOM 744 N N . ILE A 1 90 ? 4.421 -3.687 20.862 1.00 91.94 90 ILE A N 1
ATOM 745 C CA . ILE A 1 90 ? 4.395 -2.304 21.328 1.00 91.94 90 ILE A CA 1
ATOM 746 C C . ILE A 1 90 ? 3.711 -2.285 22.688 1.00 91.94 90 ILE A C 1
ATOM 748 O O . ILE A 1 90 ? 2.553 -2.674 22.804 1.00 91.94 90 ILE A O 1
ATOM 752 N N . ASP A 1 91 ? 4.413 -1.774 23.693 1.00 90.94 91 ASP A N 1
ATOM 753 C CA . ASP A 1 91 ? 3.803 -1.454 24.978 1.00 90.94 91 ASP A CA 1
ATOM 754 C C . ASP A 1 91 ? 3.048 -0.115 24.872 1.00 90.94 91 ASP A C 1
ATOM 756 O O . ASP A 1 91 ? 3.689 0.922 24.655 1.00 90.94 91 ASP A O 1
ATOM 760 N N . PRO A 1 92 ? 1.708 -0.095 25.009 1.00 88.00 92 PRO A N 1
ATOM 761 C CA . PRO A 1 92 ? 0.941 1.143 24.946 1.00 88.00 92 PRO A CA 1
ATOM 762 C C . PRO A 1 92 ? 1.185 2.086 26.132 1.00 88.00 92 PRO A C 1
ATOM 764 O O . PRO A 1 92 ? 0.853 3.266 26.032 1.00 88.00 92 PRO A O 1
ATOM 767 N N . LEU A 1 93 ? 1.770 1.597 27.231 1.00 89.94 93 LEU A N 1
ATOM 768 C CA . LEU A 1 93 ? 2.075 2.378 28.431 1.00 89.94 93 LEU A CA 1
ATOM 769 C C . LEU A 1 93 ? 3.531 2.861 28.483 1.00 89.94 93 LEU A C 1
ATOM 771 O O . LEU A 1 93 ? 3.887 3.644 29.366 1.00 89.94 93 LEU A O 1
ATOM 775 N N . GLN A 1 94 ? 4.377 2.469 27.525 1.00 90.00 94 GLN A N 1
ATOM 776 C CA . GLN A 1 94 ? 5.732 3.003 27.402 1.00 90.00 94 GLN A CA 1
ATOM 777 C C . GLN A 1 94 ? 5.674 4.444 26.874 1.00 90.00 94 GLN A C 1
ATOM 779 O O . GLN A 1 94 ? 5.801 4.687 25.680 1.00 90.00 94 GLN A O 1
ATOM 784 N N . ILE A 1 95 ? 5.475 5.430 27.750 1.00 86.12 95 ILE A N 1
ATOM 785 C CA . ILE A 1 95 ? 5.344 6.840 27.336 1.00 86.12 95 ILE A CA 1
ATOM 786 C C . ILE A 1 95 ? 6.710 7.457 27.013 1.00 86.12 95 ILE A C 1
ATOM 788 O O . ILE A 1 95 ? 6.906 8.071 25.965 1.00 86.12 95 ILE A O 1
ATOM 792 N N . ILE A 1 96 ? 7.692 7.260 27.893 1.00 87.50 96 ILE A N 1
ATOM 793 C CA . ILE A 1 96 ? 9.046 7.789 27.707 1.00 87.50 96 ILE A CA 1
ATOM 794 C C . ILE A 1 96 ? 9.761 6.929 26.660 1.00 87.50 96 ILE A C 1
ATOM 796 O O . ILE A 1 96 ? 9.908 5.724 26.852 1.00 87.50 96 ILE A O 1
ATOM 800 N N . LYS A 1 97 ? 10.215 7.540 25.555 1.00 84.12 97 LYS A N 1
ATOM 801 C CA . LYS A 1 97 ? 10.849 6.870 24.393 1.00 84.12 97 LYS A CA 1
ATOM 802 C C . LYS A 1 97 ? 9.945 5.895 23.621 1.00 84.12 97 LYS A C 1
ATOM 804 O O . LYS A 1 97 ? 10.432 5.211 22.720 1.00 84.12 97 LYS A O 1
ATOM 809 N N . GLY A 1 98 ? 8.654 5.815 23.938 1.00 82.06 98 GLY A N 1
ATOM 810 C CA . GLY A 1 98 ? 7.733 4.981 23.175 1.00 82.06 98 GLY A CA 1
ATOM 811 C C . GLY A 1 98 ? 7.222 5.645 21.909 1.00 82.06 98 GLY A C 1
ATOM 812 O O . GLY A 1 98 ? 7.475 6.813 21.613 1.00 82.06 98 GLY A O 1
ATOM 813 N N . LYS A 1 99 ? 6.459 4.869 21.142 1.00 87.12 99 LYS A N 1
ATOM 814 C CA . LYS A 1 99 ? 5.873 5.299 19.871 1.00 87.12 99 LYS A CA 1
ATOM 815 C C . LYS A 1 99 ? 4.496 5.913 20.110 1.00 87.12 99 LYS A C 1
ATOM 817 O O . LYS A 1 99 ? 3.484 5.365 19.682 1.00 87.12 99 LYS A O 1
ATOM 822 N N . THR A 1 100 ? 4.465 7.040 20.819 1.00 91.19 100 THR A N 1
ATOM 823 C CA . THR A 1 100 ? 3.227 7.707 21.269 1.00 91.19 100 THR A CA 1
ATOM 824 C C . THR A 1 100 ? 2.259 8.028 20.126 1.00 91.19 100 THR A C 1
ATOM 826 O O . THR A 1 100 ? 1.051 7.911 20.304 1.00 91.19 100 THR A O 1
ATOM 829 N N . PHE A 1 101 ? 2.769 8.315 18.925 1.00 93.88 101 PHE A N 1
ATOM 830 C CA . PHE A 1 101 ? 1.965 8.526 17.714 1.00 93.88 101 PHE A CA 1
ATOM 831 C C . PHE A 1 101 ? 1.099 7.315 17.309 1.00 93.88 101 PHE A C 1
ATOM 833 O O . PHE A 1 101 ? 0.029 7.476 16.725 1.00 93.88 101 PHE A O 1
ATOM 840 N N . ILE A 1 102 ? 1.528 6.089 17.639 1.00 95.00 102 ILE A N 1
ATOM 841 C CA . ILE A 1 102 ? 0.727 4.875 17.417 1.00 95.00 102 ILE A CA 1
ATOM 842 C C . ILE A 1 102 ? -0.483 4.883 18.348 1.00 95.00 102 ILE A C 1
ATOM 844 O O . ILE A 1 102 ? -1.598 4.604 17.915 1.00 95.00 102 ILE A O 1
ATOM 848 N N . ILE A 1 103 ? -0.267 5.245 19.611 1.00 93.50 103 ILE A N 1
ATOM 849 C CA . ILE A 1 103 ? -1.312 5.294 20.637 1.00 93.50 103 ILE A CA 1
ATOM 850 C C . ILE A 1 103 ? -2.317 6.406 20.337 1.00 93.50 103 ILE A C 1
ATOM 852 O O . ILE A 1 103 ? -3.522 6.174 20.408 1.00 93.50 103 ILE A O 1
ATOM 856 N N . GLU A 1 104 ? -1.836 7.573 19.901 1.00 95.00 104 GLU A N 1
ATOM 857 C CA . GLU A 1 104 ? -2.680 8.658 19.390 1.00 95.00 104 GLU A CA 1
ATOM 858 C C . GLU A 1 104 ? -3.598 8.161 18.263 1.00 95.00 104 GLU A C 1
ATOM 860 O O . GLU A 1 104 ? -4.820 8.315 18.339 1.00 95.00 104 GLU A O 1
ATOM 865 N N . GLY A 1 105 ? -3.027 7.516 17.240 1.00 96.50 105 GLY A N 1
ATOM 866 C CA . GLY A 1 105 ? -3.802 7.014 16.110 1.00 96.50 105 GLY A CA 1
ATOM 867 C C . GLY A 1 105 ? -4.818 5.948 16.509 1.00 96.50 105 GLY A C 1
ATOM 868 O O . GLY A 1 105 ? -5.953 5.982 16.031 1.00 96.50 105 GLY A O 1
ATOM 869 N N . VAL A 1 106 ? -4.459 5.045 17.424 1.00 95.75 106 VAL A N 1
ATOM 870 C CA . VAL A 1 106 ? -5.380 4.036 17.964 1.00 95.75 106 VAL A CA 1
ATOM 871 C C . VAL A 1 106 ? -6.547 4.701 18.699 1.00 95.75 106 VAL A C 1
ATOM 873 O O . VAL A 1 106 ? -7.698 4.447 18.345 1.00 95.75 106 VAL A O 1
ATOM 876 N N . PHE A 1 107 ? -6.296 5.605 19.650 1.00 94.25 107 PHE A N 1
ATOM 877 C CA . PHE A 1 107 ? -7.373 6.244 20.418 1.00 94.25 107 PHE A CA 1
ATOM 878 C C . PHE A 1 107 ? -8.289 7.120 19.568 1.00 94.25 107 PHE A C 1
ATOM 880 O O . PHE A 1 107 ? -9.506 7.113 19.757 1.00 94.25 107 PHE A O 1
ATOM 887 N N . ARG A 1 108 ? -7.747 7.822 18.569 1.00 95.62 108 ARG A N 1
ATOM 888 C CA . ARG A 1 108 ? -8.583 8.567 17.618 1.00 95.62 108 ARG A CA 1
ATOM 889 C C . ARG A 1 108 ? -9.503 7.648 16.821 1.00 95.62 108 ARG A C 1
ATOM 891 O O . ARG A 1 108 ? -10.618 8.036 16.492 1.00 95.62 108 ARG A O 1
ATOM 898 N N . SER A 1 109 ? -9.063 6.429 16.543 1.00 94.88 109 SER A N 1
ATOM 899 C CA . SER A 1 109 ? -9.851 5.435 15.808 1.00 94.88 109 SER A CA 1
ATOM 900 C C . SER A 1 109 ? -10.925 4.800 16.689 1.00 94.88 109 SER A C 1
ATOM 902 O O . SER A 1 109 ? -12.034 4.556 16.217 1.00 94.88 109 SER A O 1
ATOM 904 N N . VAL A 1 110 ? -10.646 4.635 17.988 1.00 93.75 110 VAL A N 1
ATOM 905 C CA . VAL A 1 110 ? -11.659 4.288 19.001 1.00 93.75 110 VAL A CA 1
ATOM 906 C C . VAL A 1 110 ? -12.764 5.343 19.036 1.00 93.75 110 VAL A C 1
ATOM 908 O O . VAL A 1 110 ? -13.933 4.995 18.914 1.00 93.75 110 VAL A O 1
ATOM 911 N N . ALA A 1 111 ? -12.411 6.631 19.103 1.00 94.31 111 ALA A N 1
ATOM 912 C CA . ALA A 1 111 ? -13.389 7.722 19.137 1.00 94.31 111 ALA A CA 1
ATOM 913 C C . ALA A 1 111 ? -14.286 7.786 17.884 1.00 94.31 111 ALA A C 1
ATOM 915 O O . ALA A 1 111 ? -15.400 8.300 17.942 1.00 94.31 111 ALA A O 1
ATOM 916 N N . LYS A 1 112 ? -13.821 7.249 16.748 1.00 94.31 112 LYS A N 1
ATOM 917 C CA . LYS A 1 112 ? -14.605 7.132 15.508 1.00 94.31 112 LYS A CA 1
ATOM 918 C C . LYS A 1 112 ? -15.414 5.831 15.407 1.00 94.31 112 LYS A C 1
ATOM 920 O O . LYS A 1 112 ? -16.073 5.616 14.392 1.00 94.31 112 LYS A O 1
ATOM 925 N N . GLY A 1 113 ? -15.343 4.955 16.410 1.00 94.75 113 GLY A N 1
ATOM 926 C CA . GLY A 1 113 ? -16.026 3.661 16.415 1.00 94.75 113 GLY A CA 1
ATOM 927 C C . GLY A 1 113 ? -15.428 2.642 15.442 1.00 94.75 113 GLY A C 1
ATOM 928 O O . GLY A 1 113 ? -16.145 1.796 14.921 1.00 94.75 113 GLY A O 1
ATOM 929 N N . TYR A 1 114 ? -14.130 2.736 15.133 1.00 95.00 114 TYR A N 1
ATOM 930 C CA . TYR A 1 114 ? -13.482 1.833 14.167 1.00 95.00 114 TYR A CA 1
ATOM 931 C C . TYR A 1 114 ? -12.985 0.526 14.787 1.00 95.00 114 TYR A C 1
ATOM 933 O O . TYR A 1 114 ? -12.597 -0.386 14.059 1.00 95.00 114 TYR A O 1
ATOM 941 N N . MET A 1 115 ? -12.951 0.450 16.115 1.00 94.19 115 MET A N 1
ATOM 942 C CA . MET A 1 115 ? -12.421 -0.684 16.858 1.00 94.19 115 MET A CA 1
ATOM 943 C C . MET A 1 115 ? -13.557 -1.586 17.336 1.00 94.19 115 MET A C 1
ATOM 945 O O . MET A 1 115 ? -14.526 -1.109 17.923 1.00 94.19 115 MET A O 1
ATOM 949 N N . LYS A 1 116 ? -13.419 -2.894 17.114 1.00 95.50 116 LYS A N 1
ATOM 950 C CA . LYS A 1 116 ? -14.297 -3.918 17.693 1.00 95.50 116 LYS A CA 1
ATOM 951 C C . LYS A 1 116 ? -13.940 -4.166 19.159 1.00 95.50 116 LYS A C 1
ATOM 953 O O . LYS A 1 116 ? -12.772 -4.054 19.538 1.00 95.50 116 LYS A O 1
ATOM 958 N N . ASN A 1 117 ? -14.932 -4.560 19.954 1.00 95.44 117 ASN A N 1
ATOM 959 C CA . ASN A 1 117 ? -14.752 -4.863 21.377 1.00 95.44 117 ASN A CA 1
ATOM 960 C C . ASN A 1 117 ? -13.846 -6.070 21.627 1.00 95.44 117 ASN A C 1
ATOM 962 O O . ASN A 1 117 ? -13.163 -6.097 22.649 1.00 95.44 117 ASN A O 1
ATOM 966 N N . ASP A 1 118 ? -13.815 -7.016 20.688 1.00 97.19 118 ASP A N 1
ATOM 967 C CA . ASP A 1 118 ? -13.144 -8.297 20.858 1.00 97.19 118 ASP A CA 1
ATOM 968 C C . ASP A 1 118 ? -12.405 -8.736 19.591 1.00 97.19 118 ASP A C 1
ATOM 970 O O . ASP A 1 118 ? -12.851 -8.494 18.462 1.00 97.19 118 ASP A O 1
ATOM 974 N N . GLY A 1 119 ? -11.296 -9.442 19.804 1.00 96.25 119 GLY A N 1
ATOM 975 C CA . GLY A 1 119 ? -10.537 -10.144 18.777 1.00 96.25 119 GLY A CA 1
ATOM 976 C C . GLY A 1 119 ? -9.371 -9.355 18.184 1.00 96.25 119 GLY A C 1
ATOM 977 O O . GLY A 1 119 ? -9.123 -8.188 18.500 1.00 96.25 119 GLY A O 1
ATOM 978 N N . GLU A 1 120 ? -8.626 -10.033 17.310 1.00 96.12 120 GLU A N 1
ATOM 979 C CA . GLU A 1 120 ? -7.520 -9.432 16.568 1.00 96.12 120 GLU A CA 1
ATOM 980 C C . GLU A 1 120 ? -8.022 -8.591 15.393 1.00 96.12 120 GLU A C 1
ATOM 982 O O . GLU A 1 120 ? -8.890 -9.000 14.620 1.00 96.12 120 GLU A O 1
ATOM 987 N N . GLN A 1 121 ? -7.430 -7.412 15.227 1.00 95.94 121 GLN A N 1
ATOM 988 C CA . GLN A 1 121 ? -7.771 -6.473 14.169 1.00 95.94 121 GLN A CA 1
ATOM 989 C C . GLN A 1 121 ? -6.492 -5.884 13.582 1.00 95.94 121 GLN A C 1
ATOM 991 O O . GLN A 1 121 ? -5.622 -5.396 14.302 1.00 95.94 121 GLN A O 1
ATOM 996 N N . ALA A 1 122 ? -6.382 -5.919 12.256 1.00 96.69 122 ALA A N 1
ATOM 997 C CA . ALA A 1 122 ? -5.255 -5.362 11.521 1.00 96.69 122 ALA A CA 1
ATOM 998 C C . ALA A 1 122 ? -5.681 -4.115 10.740 1.00 96.69 122 ALA A C 1
ATOM 1000 O O . ALA A 1 122 ? -6.782 -4.046 10.185 1.00 96.69 122 ALA A O 1
ATOM 1001 N N . GLY A 1 123 ? -4.786 -3.137 10.679 1.00 97.06 123 GLY A N 1
ATOM 1002 C CA . GLY A 1 123 ? -5.011 -1.897 9.957 1.00 97.06 123 GLY A CA 1
ATOM 1003 C C . GLY A 1 123 ? -3.720 -1.148 9.681 1.00 97.06 123 GLY A C 1
ATOM 1004 O O . GLY A 1 123 ? -2.626 -1.577 10.063 1.00 97.06 123 GLY A O 1
ATOM 1005 N N . GLU A 1 124 ? -3.872 -0.007 9.025 1.00 97.81 124 GLU A N 1
ATOM 1006 C CA . GLU A 1 124 ? -2.772 0.882 8.684 1.00 97.81 124 GLU A CA 1
ATOM 1007 C C . GLU A 1 124 ? -2.799 2.114 9.579 1.00 97.81 124 GLU A C 1
ATOM 1009 O O . GLU A 1 124 ? -3.799 2.826 9.631 1.00 97.81 124 GLU A O 1
ATOM 1014 N N . LEU A 1 125 ? -1.696 2.396 10.264 1.00 97.88 125 LEU A N 1
ATOM 1015 C CA . LEU A 1 125 ? -1.502 3.679 10.923 1.00 97.88 125 LEU A CA 1
ATOM 1016 C C . LEU A 1 125 ? -0.915 4.682 9.930 1.00 97.88 125 LEU A C 1
ATOM 1018 O O . LEU A 1 125 ? 0.167 4.458 9.389 1.00 97.88 125 LEU A O 1
ATOM 1022 N N . ILE A 1 126 ? -1.604 5.800 9.745 1.00 97.81 126 ILE A N 1
ATOM 1023 C CA . ILE A 1 126 ? -1.213 6.924 8.889 1.00 97.81 126 ILE A CA 1
ATOM 1024 C C . ILE A 1 126 ? -1.147 8.210 9.719 1.00 97.81 126 ILE A C 1
ATOM 1026 O O . ILE A 1 126 ? -1.782 8.303 10.770 1.00 97.81 126 ILE A O 1
ATOM 1030 N N . GLY A 1 127 ? -0.366 9.198 9.277 1.00 97.06 127 GLY A N 1
ATOM 1031 C CA . GLY A 1 127 ? -0.330 10.511 9.923 1.00 97.06 127 GLY A CA 1
ATOM 1032 C C . GLY A 1 127 ? 1.005 11.257 9.813 1.00 97.06 127 GLY A C 1
ATOM 1033 O O . GLY A 1 127 ? 1.906 10.805 9.101 1.00 97.06 127 GLY A O 1
ATOM 1034 N N . PRO A 1 128 ? 1.142 12.384 10.540 1.00 96.62 128 PRO A N 1
ATOM 1035 C CA . PRO A 1 128 ? 2.282 13.304 10.479 1.00 96.62 128 PRO A CA 1
ATOM 1036 C C . PRO A 1 128 ? 3.670 12.660 10.562 1.00 96.62 128 PRO A C 1
ATOM 1038 O O . PRO A 1 128 ? 4.588 13.075 9.860 1.00 96.62 128 PRO A O 1
ATOM 1041 N N . SER A 1 129 ? 3.837 11.648 11.412 1.00 94.94 129 SER A N 1
ATOM 1042 C CA . SER A 1 129 ? 5.128 11.006 11.682 1.00 94.94 129 SER A CA 1
ATOM 1043 C C . SER A 1 129 ? 5.344 9.711 10.893 1.00 94.94 129 SER A C 1
ATOM 1045 O O . SER A 1 129 ? 6.308 8.991 11.155 1.00 94.94 129 SER A O 1
ATOM 1047 N N . VAL A 1 130 ? 4.466 9.390 9.937 1.00 94.81 130 VAL A N 1
ATOM 1048 C CA . VAL A 1 130 ? 4.504 8.128 9.187 1.00 94.81 130 VAL A CA 1
ATOM 1049 C C . VAL A 1 130 ? 4.713 8.400 7.698 1.00 94.81 130 VAL A C 1
ATOM 1051 O O . VAL A 1 130 ? 3.937 9.117 7.073 1.00 94.81 130 VAL A O 1
ATOM 1054 N N . ASN A 1 131 ? 5.780 7.824 7.132 1.00 92.19 131 ASN A N 1
ATOM 1055 C CA . ASN A 1 131 ? 6.112 7.827 5.698 1.00 92.19 131 ASN A CA 1
ATOM 1056 C C . ASN A 1 131 ? 6.008 9.196 4.994 1.00 92.19 131 ASN A C 1
ATOM 1058 O O . ASN A 1 131 ? 5.625 9.276 3.829 1.00 92.19 131 ASN A O 1
ATOM 1062 N N . GLY A 1 132 ? 6.352 10.282 5.692 1.00 93.31 132 GLY A N 1
ATOM 1063 C CA . GLY A 1 132 ? 6.320 11.638 5.135 1.00 93.31 132 GLY A CA 1
ATOM 1064 C C . GLY A 1 132 ? 4.924 12.261 5.027 1.00 93.31 132 GLY A C 1
ATOM 1065 O O . GLY A 1 132 ? 4.785 13.277 4.356 1.00 93.31 132 GLY A O 1
ATOM 1066 N N . ASN A 1 133 ? 3.910 11.679 5.680 1.00 96.31 133 ASN A N 1
ATOM 1067 C CA . ASN A 1 133 ? 2.538 12.192 5.743 1.00 96.31 133 ASN A CA 1
ATOM 1068 C C . ASN A 1 133 ? 1.939 12.529 4.360 1.00 96.31 133 ASN A C 1
ATOM 1070 O O . ASN A 1 133 ? 1.527 13.669 4.120 1.00 96.31 133 ASN A O 1
ATOM 1074 N N . PRO A 1 134 ? 1.852 11.553 3.434 1.00 94.69 134 PRO A N 1
ATOM 1075 C CA . PRO A 1 134 ? 1.389 11.809 2.067 1.00 94.69 134 PRO A CA 1
ATOM 1076 C C . PRO A 1 134 ? -0.052 12.341 2.013 1.00 94.69 134 PRO A C 1
ATOM 1078 O O . PRO A 1 134 ? -0.449 12.968 1.035 1.00 94.69 134 PRO A O 1
ATOM 1081 N N . TYR A 1 135 ? -0.823 12.119 3.078 1.00 95.81 135 TYR A N 1
ATOM 1082 C CA . TYR A 1 135 ? -2.219 12.525 3.215 1.00 95.81 135 TYR A CA 1
ATOM 1083 C C . TYR A 1 135 ? -2.408 13.884 3.901 1.00 95.81 135 TYR A C 1
ATOM 1085 O O . TYR A 1 135 ? -3.548 14.271 4.151 1.00 95.81 135 TYR A O 1
ATOM 1093 N N . LYS A 1 136 ? -1.316 14.597 4.222 1.00 95.00 136 LYS A N 1
ATOM 1094 C CA . LYS A 1 136 ? -1.328 15.935 4.847 1.00 95.00 136 LYS A CA 1
ATOM 1095 C C . LYS A 1 136 ? -2.253 16.002 6.069 1.00 95.00 136 LYS A C 1
ATOM 1097 O O . LYS A 1 136 ? -3.047 16.928 6.231 1.00 95.00 136 LYS A O 1
ATOM 1102 N N . MET A 1 137 ? -2.199 14.961 6.894 1.00 94.81 137 MET A N 1
ATOM 1103 C CA . MET A 1 137 ? -3.024 14.852 8.090 1.00 94.81 137 MET A CA 1
ATOM 1104 C C . MET A 1 137 ? -2.428 15.679 9.217 1.00 94.81 137 MET A C 1
ATOM 1106 O O . MET A 1 137 ? -1.209 15.749 9.349 1.00 94.81 137 MET A O 1
ATOM 1110 N N . ASP A 1 138 ? -3.297 16.237 10.052 1.00 94.56 138 ASP A N 1
ATOM 1111 C CA . ASP A 1 138 ? -2.907 16.987 11.250 1.00 94.56 138 ASP A CA 1
ATOM 1112 C C . ASP A 1 138 ? -2.652 16.053 12.449 1.00 94.56 138 ASP A C 1
ATOM 1114 O O . ASP A 1 138 ? -1.947 16.406 13.388 1.00 94.56 138 ASP A O 1
ATOM 1118 N N . PHE A 1 139 ? -3.215 14.842 12.404 1.00 95.81 139 PHE A N 1
ATOM 1119 C CA . PHE A 1 139 ? -3.198 13.861 13.487 1.00 95.81 139 PHE A CA 1
ATOM 1120 C C . PHE A 1 139 ? -2.997 12.449 12.947 1.00 95.81 139 PHE A C 1
ATOM 1122 O O . PHE A 1 139 ? -3.292 12.176 11.780 1.00 95.81 139 PHE A O 1
ATOM 1129 N N . HIS A 1 140 ? -2.553 11.541 13.813 1.00 97.56 140 HIS A N 1
ATOM 1130 C CA . HIS A 1 140 ? -2.452 10.128 13.466 1.00 97.56 140 HIS A CA 1
ATOM 1131 C C . HIS A 1 140 ? -3.824 9.448 13.455 1.00 97.56 140 HIS A C 1
ATOM 1133 O O . HIS A 1 140 ? -4.742 9.816 14.186 1.00 97.56 140 HIS A O 1
ATOM 1139 N N . GLU A 1 141 ? -3.977 8.423 12.627 1.00 96.69 141 GLU A N 1
ATOM 1140 C CA . GLU A 1 141 ? -5.187 7.608 12.564 1.00 96.69 141 GLU A CA 1
ATOM 1141 C C . GLU A 1 141 ? -4.819 6.173 12.227 1.00 96.69 141 GLU A C 1
ATOM 1143 O O . GLU A 1 141 ? -4.053 5.919 11.298 1.00 96.69 141 GLU A O 1
ATOM 1148 N N . TRP A 1 142 ? -5.371 5.232 12.985 1.00 98.00 142 TRP A N 1
ATOM 1149 C CA . TRP A 1 142 ? -5.296 3.818 12.667 1.00 98.00 142 TRP A CA 1
ATOM 1150 C C . TRP A 1 142 ? -6.552 3.392 11.906 1.00 98.00 142 TRP A C 1
ATOM 1152 O O . TRP A 1 142 ? -7.673 3.435 12.404 1.00 98.00 142 TRP A O 1
ATOM 1162 N N . TYR A 1 143 ? -6.376 2.976 10.663 1.00 97.69 143 TYR A N 1
ATOM 1163 C CA . TYR A 1 143 ? -7.475 2.682 9.764 1.00 97.69 143 TYR A CA 1
ATOM 1164 C C . TYR A 1 143 ? -7.584 1.164 9.544 1.00 97.69 143 TYR A C 1
ATOM 1166 O O . TYR A 1 143 ? -6.697 0.582 8.910 1.00 97.69 143 TYR A O 1
ATOM 1174 N N . PRO A 1 144 ? -8.635 0.490 10.058 1.00 97.12 144 PRO A N 1
ATOM 1175 C CA . PRO A 1 144 ? -8.782 -0.958 9.911 1.00 97.12 144 PRO A CA 1
ATOM 1176 C C . PRO A 1 144 ? -8.858 -1.374 8.440 1.00 97.12 144 PRO A C 1
ATOM 1178 O O . PRO A 1 144 ? -9.537 -0.720 7.645 1.00 97.12 144 PRO A O 1
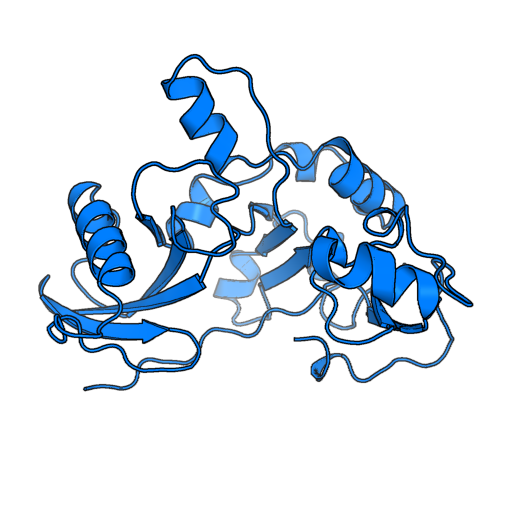ATOM 1181 N N . PHE A 1 145 ? -8.256 -2.510 8.073 1.00 96.50 145 PHE A N 1
ATOM 1182 C CA . PHE A 1 145 ? -8.307 -2.981 6.682 1.00 96.50 145 PHE A CA 1
ATOM 1183 C C . PHE A 1 145 ? -9.725 -3.313 6.215 1.00 96.50 145 PHE A C 1
ATOM 1185 O O . PHE A 1 145 ? -10.067 -3.029 5.071 1.00 96.50 145 PHE A O 1
ATOM 1192 N N . GLU A 1 146 ? -10.582 -3.834 7.096 1.00 94.81 146 GLU A N 1
ATOM 1193 C CA . GLU A 1 146 ? -12.003 -4.042 6.783 1.00 94.81 146 GLU A CA 1
ATOM 1194 C C . GLU A 1 146 ? -12.694 -2.732 6.391 1.00 94.81 146 GLU A C 1
ATOM 1196 O O . GLU A 1 146 ? -13.483 -2.689 5.445 1.00 94.81 146 GLU A O 1
ATOM 1201 N N . LYS A 1 147 ? -12.333 -1.637 7.067 1.00 95.56 147 LYS A N 1
ATOM 1202 C CA . LYS A 1 147 ? -12.836 -0.312 6.732 1.00 95.56 147 LYS A CA 1
ATOM 1203 C C . LYS A 1 147 ? -12.253 0.195 5.415 1.00 95.56 147 LYS A C 1
ATOM 1205 O O . LYS A 1 147 ? -13.005 0.741 4.615 1.00 95.56 147 LYS A O 1
ATOM 1210 N N . SER A 1 148 ? -10.964 -0.034 5.140 1.00 96.38 148 SER A N 1
ATOM 1211 C CA . SER A 1 148 ? -10.362 0.276 3.829 1.00 96.38 148 SER A CA 1
ATOM 1212 C C . SER A 1 148 ? -11.104 -0.424 2.706 1.00 96.38 148 SER A C 1
ATOM 1214 O O . SER A 1 148 ? -11.447 0.210 1.710 1.00 96.38 148 SER A O 1
ATOM 1216 N N . ILE A 1 149 ? -11.418 -1.707 2.896 1.00 96.25 149 ILE A N 1
ATOM 1217 C CA . ILE A 1 149 ? -12.185 -2.489 1.936 1.00 96.25 149 ILE A CA 1
ATOM 1218 C C . ILE A 1 149 ? -13.544 -1.845 1.690 1.00 96.25 149 ILE A C 1
ATOM 1220 O O . ILE A 1 149 ? -13.944 -1.806 0.541 1.00 96.25 149 ILE A O 1
ATOM 1224 N N . ALA A 1 150 ? -14.262 -1.339 2.691 1.00 94.44 150 ALA A N 1
ATOM 1225 C CA . ALA A 1 150 ? -15.560 -0.696 2.467 1.00 94.44 150 ALA A CA 1
ATOM 1226 C C . ALA A 1 150 ? -15.432 0.696 1.820 1.00 94.44 150 ALA A C 1
ATOM 1228 O O . ALA A 1 150 ? -16.115 1.015 0.845 1.00 94.44 150 ALA A O 1
ATOM 1229 N N . ASP A 1 151 ? -14.529 1.522 2.342 1.00 95.50 151 ASP A N 1
ATOM 1230 C CA . ASP A 1 151 ? -14.528 2.957 2.085 1.00 95.50 151 ASP A CA 1
ATOM 1231 C C . ASP A 1 151 ? -13.639 3.358 0.903 1.00 95.50 151 ASP A C 1
ATOM 1233 O O . ASP A 1 151 ? -13.906 4.375 0.254 1.00 95.50 151 ASP A O 1
ATOM 1237 N N . LEU A 1 152 ? -12.573 2.608 0.627 1.00 97.50 152 LEU A N 1
ATOM 1238 C CA . LEU A 1 152 ? -11.489 3.022 -0.269 1.00 97.50 152 LEU A CA 1
ATOM 1239 C C . LEU A 1 152 ? -11.428 2.199 -1.565 1.00 97.50 152 LEU A C 1
ATOM 1241 O O . LEU A 1 152 ? -10.382 2.129 -2.208 1.00 97.50 152 LEU A O 1
ATOM 1245 N N . ARG A 1 153 ? -12.554 1.598 -1.974 1.00 97.12 153 ARG A N 1
ATOM 1246 C CA . ARG A 1 153 ? -12.681 0.916 -3.275 1.00 97.12 153 ARG A CA 1
ATOM 1247 C C . ARG A 1 153 ? -12.588 1.909 -4.433 1.00 97.12 153 ARG A C 1
ATOM 1249 O O . ARG A 1 153 ? -13.201 2.985 -4.390 1.00 97.12 153 ARG A O 1
ATOM 1256 N N . TYR A 1 154 ? -11.897 1.507 -5.495 1.00 97.00 154 TYR A N 1
ATOM 1257 C CA . TYR A 1 154 ? -11.914 2.189 -6.786 1.00 97.00 154 TYR A CA 1
ATOM 1258 C C . TYR A 1 154 ? -13.007 1.598 -7.671 1.00 97.00 154 TYR A C 1
ATOM 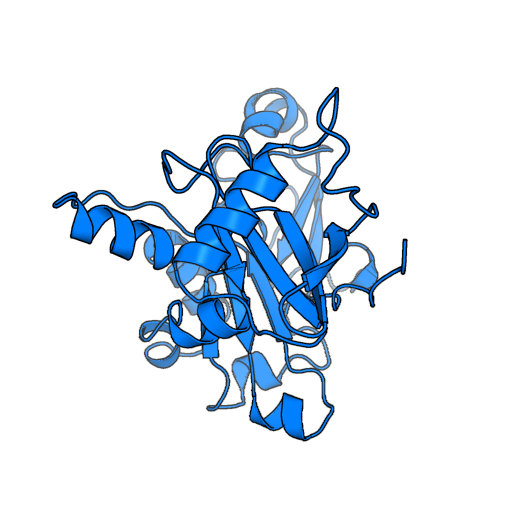1260 O O . TYR A 1 154 ? -12.915 0.448 -8.085 1.00 97.00 154 TYR A O 1
ATOM 1268 N N . LYS A 1 155 ? -14.039 2.392 -7.978 1.00 93.00 155 LYS A N 1
ATOM 1269 C CA . LYS A 1 155 ? -15.091 1.982 -8.926 1.00 93.00 155 LYS A CA 1
ATOM 1270 C C . LYS A 1 155 ? -14.559 1.897 -10.360 1.00 93.00 155 LYS A C 1
ATOM 1272 O O . LYS A 1 155 ? -14.862 0.934 -11.052 1.00 93.00 155 LYS A O 1
ATOM 1277 N N . SER A 1 156 ? -13.671 2.822 -10.726 1.00 90.06 156 SER A N 1
ATOM 1278 C CA . SER A 1 156 ? -13.004 2.862 -12.032 1.00 90.06 156 SER A CA 1
ATOM 1279 C C . SER A 1 156 ? -12.173 1.620 -12.347 1.00 90.06 156 SER A C 1
ATOM 1281 O O . SER A 1 156 ? -11.898 1.344 -13.506 1.00 90.06 156 SER A O 1
ATOM 1283 N N . PHE A 1 157 ? -11.816 0.814 -11.343 1.00 90.00 157 PHE A N 1
ATOM 1284 C CA . PHE A 1 157 ? -11.149 -0.463 -11.579 1.00 90.00 157 PHE A CA 1
ATOM 1285 C C . PHE A 1 157 ? -11.977 -1.416 -12.456 1.00 90.00 157 PHE A C 1
ATOM 1287 O O . PHE A 1 157 ? -11.414 -2.128 -13.279 1.00 90.00 157 PHE A O 1
ATOM 1294 N N . ALA A 1 158 ? -13.304 -1.426 -12.292 1.00 86.00 158 ALA A N 1
ATOM 1295 C CA . ALA A 1 158 ? -14.194 -2.287 -13.071 1.00 86.00 158 ALA A CA 1
ATOM 1296 C C . ALA A 1 158 ? -14.513 -1.724 -14.470 1.00 86.00 158 ALA A C 1
ATOM 1298 O O . ALA A 1 158 ? -15.109 -2.422 -15.282 1.00 86.00 158 ALA A O 1
ATOM 1299 N N . GLU A 1 159 ? -14.131 -0.475 -14.751 1.00 86.56 159 GLU A N 1
ATOM 1300 C CA . GLU A 1 159 ? -14.444 0.235 -16.001 1.00 86.56 159 GLU A CA 1
ATOM 1301 C C . GLU A 1 159 ? -13.381 0.013 -17.091 1.00 86.56 159 GLU A C 1
ATOM 1303 O O . GLU A 1 159 ? -13.557 0.438 -18.232 1.00 86.56 159 GLU A O 1
ATOM 1308 N N . HIS A 1 160 ? -12.268 -0.644 -16.755 1.00 83.12 160 HIS A N 1
ATOM 1309 C CA . HIS A 1 160 ? -11.139 -0.849 -17.655 1.00 83.12 160 HIS A CA 1
ATOM 1310 C C . HIS A 1 160 ? -10.827 -2.333 -17.818 1.00 83.12 160 HIS A C 1
ATOM 1312 O O . HIS A 1 160 ? -10.834 -3.098 -16.852 1.00 83.12 160 HIS A O 1
ATOM 1318 N N . GLU A 1 161 ? -10.485 -2.733 -19.043 1.00 91.94 161 GLU A N 1
ATOM 1319 C CA . GLU A 1 161 ? -9.960 -4.071 -19.296 1.00 91.94 161 GLU A CA 1
ATOM 1320 C C . GLU A 1 161 ? -8.666 -4.278 -18.498 1.00 91.94 161 GLU A C 1
ATOM 1322 O O . GLU A 1 161 ? -7.798 -3.398 -18.438 1.00 91.94 161 GLU A O 1
ATOM 1327 N N . ARG A 1 162 ? -8.546 -5.448 -17.870 1.00 94.00 162 ARG A N 1
ATOM 1328 C CA . ARG A 1 162 ? -7.507 -5.778 -16.891 1.00 94.00 162 ARG A CA 1
ATOM 1329 C C . ARG A 1 162 ? -6.221 -6.247 -17.571 1.00 94.00 162 ARG A C 1
ATOM 1331 O O . ARG A 1 162 ? -5.788 -7.377 -17.398 1.00 94.00 162 ARG A O 1
ATOM 1338 N N . THR A 1 163 ? -5.622 -5.364 -18.359 1.00 95.62 163 THR A N 1
ATOM 1339 C CA . THR A 1 163 ? -4.341 -5.594 -19.041 1.00 95.62 163 THR A CA 1
ATOM 1340 C C . THR A 1 163 ? -3.220 -4.806 -18.371 1.00 95.62 163 THR A C 1
ATOM 1342 O O . THR A 1 163 ? -3.468 -3.786 -17.716 1.00 95.62 163 THR A O 1
ATOM 1345 N N . PHE A 1 164 ? -1.967 -5.232 -18.565 1.00 96.94 164 PHE A N 1
ATOM 1346 C CA . PHE A 1 164 ? -0.805 -4.501 -18.053 1.00 96.94 164 PHE A CA 1
ATOM 1347 C C . PHE A 1 164 ? -0.791 -3.045 -18.532 1.00 96.94 164 PHE A C 1
ATOM 1349 O O . PHE A 1 164 ? -0.610 -2.130 -17.729 1.00 96.94 164 PHE A O 1
ATOM 1356 N N . GLY A 1 165 ? -1.030 -2.815 -19.828 1.00 96.75 165 GLY A N 1
ATOM 1357 C CA . GLY A 1 165 ? -1.023 -1.476 -20.420 1.00 96.75 165 GLY A CA 1
ATOM 1358 C C . GLY A 1 165 ? -2.073 -0.545 -19.809 1.00 96.75 165 GLY A C 1
ATOM 1359 O O . GLY A 1 165 ? -1.747 0.576 -19.408 1.00 96.75 165 GLY A O 1
ATOM 1360 N N . ASN A 1 166 ? -3.314 -1.021 -19.667 1.00 95.88 166 ASN A N 1
ATOM 1361 C CA . ASN A 1 166 ? -4.394 -0.226 -19.080 1.00 95.88 166 ASN A CA 1
ATOM 1362 C C . ASN A 1 166 ? -4.131 0.089 -17.608 1.00 95.88 166 ASN A C 1
ATOM 1364 O O . ASN A 1 166 ? -4.306 1.231 -17.181 1.00 95.88 166 ASN A O 1
ATOM 1368 N N . TRP A 1 167 ? -3.667 -0.891 -16.829 1.00 95.00 167 TRP A N 1
ATOM 1369 C CA . TRP A 1 167 ? -3.354 -0.667 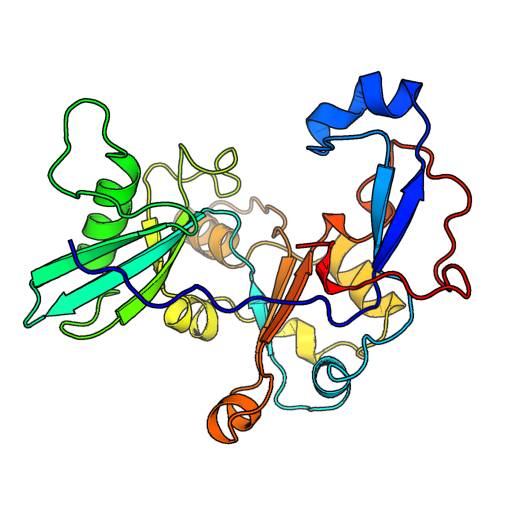-15.420 1.00 95.00 167 TRP A CA 1
ATOM 1370 C C . TRP A 1 167 ? -2.138 0.226 -15.224 1.00 95.00 167 TRP A C 1
ATOM 1372 O O . TRP A 1 167 ? -2.192 1.112 -14.379 1.00 95.00 167 TRP A O 1
ATOM 1382 N N . SER A 1 168 ? -1.081 0.065 -16.019 1.00 97.25 168 SER A N 1
ATOM 1383 C CA . SER A 1 168 ? 0.083 0.955 -15.980 1.00 97.25 168 SER A CA 1
ATOM 1384 C C . SER A 1 168 ? -0.341 2.413 -16.189 1.00 97.25 168 SER A C 1
ATOM 1386 O O . SER A 1 168 ? -0.000 3.282 -15.384 1.00 97.25 168 SER A O 1
ATOM 1388 N N . ARG A 1 169 ? -1.193 2.677 -17.192 1.00 96.62 169 ARG A N 1
ATOM 1389 C CA . ARG A 1 169 ? -1.748 4.014 -17.446 1.00 96.62 169 ARG A CA 1
ATOM 1390 C C . ARG A 1 169 ? -2.647 4.506 -16.312 1.00 96.62 169 ARG A C 1
ATOM 1392 O O . ARG A 1 169 ? -2.524 5.648 -15.877 1.00 96.62 169 ARG A O 1
ATOM 1399 N N . TRP A 1 170 ? -3.532 3.650 -15.806 1.00 96.31 170 TRP A N 1
ATOM 1400 C CA . TRP A 1 170 ? -4.408 3.985 -14.685 1.00 96.31 170 TRP A CA 1
ATOM 1401 C C . TRP A 1 170 ? -3.608 4.358 -13.425 1.00 96.31 170 TRP A C 1
ATOM 1403 O O . TRP A 1 170 ? -3.878 5.383 -12.798 1.00 96.31 170 TRP A O 1
ATOM 1413 N N . PHE A 1 171 ? -2.564 3.592 -13.097 1.00 97.31 171 PHE A N 1
ATOM 1414 C CA . PHE A 1 171 ? -1.650 3.875 -11.986 1.00 97.31 171 PHE A CA 1
ATOM 1415 C C . PHE A 1 171 ? -0.862 5.171 -12.177 1.00 97.31 171 PHE A C 1
ATOM 1417 O O . PHE A 1 171 ? -0.600 5.881 -11.199 1.00 97.31 171 PHE A O 1
ATOM 1424 N N . LYS A 1 172 ? -0.471 5.472 -13.417 1.00 97.50 172 LYS A N 1
ATOM 1425 C CA . LYS A 1 172 ? 0.290 6.674 -13.749 1.00 97.50 172 LYS A CA 1
ATOM 1426 C C . LYS A 1 172 ? -0.549 7.931 -13.567 1.00 97.50 172 LYS A C 1
ATOM 1428 O O . LYS A 1 172 ? -0.146 8.813 -12.807 1.00 97.50 172 LYS A O 1
ATOM 1433 N N . ASP A 1 173 ? -1.719 7.954 -14.200 1.00 96.19 173 ASP A N 1
ATOM 1434 C CA . ASP A 1 173 ? -2.455 9.191 -14.465 1.00 96.19 173 ASP A CA 1
ATOM 1435 C C . ASP A 1 173 ? -3.686 9.378 -13.559 1.00 96.19 173 ASP A C 1
ATOM 1437 O O . ASP A 1 173 ? -4.119 10.507 -13.340 1.00 96.19 173 ASP A O 1
ATOM 1441 N N . TRP A 1 174 ? -4.254 8.297 -13.007 1.00 95.88 174 TRP A N 1
ATOM 1442 C CA . TRP A 1 174 ? -5.610 8.321 -12.430 1.00 95.88 174 TRP A CA 1
ATOM 1443 C C . TRP A 1 174 ? -5.740 7.734 -11.022 1.00 95.88 174 TRP A C 1
ATOM 1445 O O . TRP A 1 174 ? -6.807 7.842 -10.410 1.00 95.88 174 TRP A O 1
ATOM 1455 N N . LEU A 1 175 ? -4.684 7.128 -10.477 1.00 97.06 175 LEU A N 1
ATOM 1456 C CA . LEU A 1 175 ? -4.711 6.495 -9.157 1.00 97.06 175 LEU A CA 1
ATOM 1457 C C . LEU A 1 175 ? -4.581 7.522 -8.016 1.00 97.06 175 LEU A C 1
ATOM 1459 O O . LEU A 1 175 ? -3.612 7.537 -7.253 1.00 97.06 175 LEU A O 1
ATOM 1463 N N . PHE A 1 176 ? -5.565 8.410 -7.907 1.00 97.31 176 PHE A N 1
ATOM 1464 C CA . PHE A 1 176 ? -5.671 9.389 -6.826 1.00 97.31 176 PHE A CA 1
ATOM 1465 C C . PHE A 1 176 ? -6.127 8.734 -5.519 1.00 97.31 176 PHE A C 1
ATOM 1467 O O . PHE A 1 176 ? -7.048 7.920 -5.519 1.00 97.31 176 PHE A O 1
ATOM 1474 N N . SER A 1 177 ? -5.527 9.129 -4.394 1.00 97.94 177 SER A N 1
ATOM 1475 C CA . SER A 1 177 ? -5.895 8.635 -3.065 1.00 97.94 177 SER A CA 1
ATOM 1476 C C . SER A 1 177 ? -7.353 8.958 -2.738 1.00 97.94 177 SER A C 1
ATOM 1478 O O . SER A 1 177 ? -7.736 10.116 -2.568 1.00 97.94 177 SER A O 1
ATOM 1480 N N . ARG A 1 178 ? -8.165 7.911 -2.571 1.00 97.44 178 ARG A N 1
ATOM 1481 C CA . ARG A 1 178 ? -9.555 7.991 -2.113 1.00 97.44 178 ARG A CA 1
ATOM 1482 C C . ARG A 1 178 ? -9.619 8.532 -0.692 1.00 97.44 178 ARG A C 1
ATOM 1484 O O . ARG A 1 178 ? -10.523 9.310 -0.387 1.00 97.44 178 ARG A O 1
ATOM 1491 N N . HIS A 1 179 ? -8.686 8.126 0.169 1.00 96.88 179 HIS A N 1
ATOM 1492 C CA . HIS A 1 179 ? -8.617 8.601 1.546 1.00 96.88 179 HIS A CA 1
ATOM 1493 C C . HIS A 1 179 ? -8.390 10.115 1.588 1.00 96.88 179 HIS A C 1
ATOM 1495 O O . HIS A 1 179 ? -9.190 10.836 2.189 1.00 96.88 179 HIS A O 1
ATOM 1501 N N . TYR A 1 180 ? -7.367 10.606 0.881 1.00 97.06 180 TYR A N 1
ATOM 1502 C CA . TYR A 1 180 ? -7.082 12.036 0.821 1.00 97.06 180 TYR A CA 1
ATOM 1503 C C . TYR A 1 180 ? -8.218 12.826 0.187 1.00 97.06 180 TYR A C 1
ATOM 1505 O O . TYR A 1 180 ? -8.661 13.806 0.772 1.00 97.06 180 TYR A O 1
ATOM 1513 N N . THR A 1 181 ? -8.752 12.386 -0.958 1.00 96.00 181 THR A N 1
ATOM 1514 C CA . THR A 1 181 ? -9.855 13.092 -1.625 1.00 96.00 181 THR A CA 1
ATOM 1515 C C . THR A 1 181 ? -11.069 13.246 -0.705 1.00 96.00 181 THR A C 1
ATOM 1517 O O . THR A 1 181 ? -11.688 14.306 -0.682 1.00 96.00 181 THR A O 1
ATOM 1520 N N . LYS A 1 182 ? -11.396 12.235 0.115 1.00 93.81 182 LYS A N 1
ATOM 1521 C CA . LYS A 1 182 ? -12.470 12.354 1.118 1.00 93.81 182 LYS A CA 1
ATOM 1522 C C . LYS A 1 182 ? -12.152 13.381 2.207 1.00 93.81 182 LYS A C 1
ATOM 1524 O O . LYS A 1 182 ? -13.061 14.079 2.650 1.00 93.81 182 LYS A O 1
ATOM 1529 N N . LEU A 1 183 ? -10.904 13.454 2.670 1.00 93.12 183 LEU A N 1
ATOM 1530 C CA . LEU A 1 183 ? -10.479 14.448 3.661 1.00 93.12 183 LEU A CA 1
ATOM 1531 C C . LEU A 1 183 ? -10.477 15.866 3.077 1.00 93.12 183 LEU A C 1
ATOM 1533 O O . LEU A 1 183 ? -11.033 16.773 3.690 1.00 93.12 183 LEU A O 1
ATOM 1537 N N . ALA A 1 184 ? -9.896 16.039 1.891 1.00 94.31 184 ALA A N 1
ATOM 1538 C CA . ALA A 1 184 ? -9.808 17.310 1.183 1.00 94.31 184 ALA A CA 1
ATOM 1539 C C . ALA A 1 184 ? -11.204 17.861 0.858 1.00 94.31 184 ALA A C 1
ATOM 1541 O O . ALA A 1 184 ? -11.505 19.000 1.204 1.00 94.31 184 ALA A O 1
ATOM 1542 N N . SER A 1 185 ? -12.107 17.016 0.346 1.00 92.94 185 SER A N 1
ATOM 1543 C CA . SER A 1 185 ? -13.498 17.392 0.065 1.00 92.94 185 SER A CA 1
ATOM 1544 C C . SER A 1 185 ? -14.235 17.903 1.310 1.00 92.94 185 SER A C 1
ATOM 1546 O O . SER A 1 185 ? -14.913 18.924 1.238 1.00 92.94 185 SER A O 1
ATOM 1548 N N . LYS A 1 186 ? -14.042 17.274 2.480 1.00 91.62 186 LYS A N 1
ATOM 1549 C CA . LYS A 1 186 ? -14.616 17.758 3.753 1.00 91.62 186 LYS A CA 1
ATOM 1550 C C . LYS A 1 186 ? -14.073 19.121 4.187 1.00 91.62 186 LYS A C 1
ATOM 1552 O O . LYS A 1 186 ? -14.748 19.826 4.928 1.00 91.62 186 LYS A O 1
ATOM 1557 N N . LYS A 1 187 ? -12.861 19.470 3.755 1.00 91.75 187 LYS A N 1
ATOM 1558 C CA . LYS A 1 187 ? -12.219 20.767 4.000 1.00 91.75 187 LYS A CA 1
ATOM 1559 C C . LYS A 1 187 ? -12.493 21.784 2.875 1.00 91.75 187 LYS A C 1
ATOM 1561 O O . LYS A 1 187 ? -11.976 22.891 2.947 1.00 91.75 187 LYS A O 1
ATOM 1566 N N . GLY A 1 188 ? -13.273 21.429 1.846 1.00 92.69 188 GLY A N 1
ATOM 1567 C CA . GLY A 1 188 ? -13.510 22.289 0.678 1.00 92.69 188 GLY A CA 1
ATOM 1568 C C . GLY A 1 188 ? -12.279 22.478 -0.219 1.00 92.69 188 GLY A C 1
ATOM 1569 O O . GLY A 1 188 ? -12.180 23.477 -0.921 1.00 92.69 188 GLY A O 1
ATOM 1570 N N . ILE A 1 189 ? -11.325 21.545 -0.172 1.00 93.50 189 ILE A N 1
ATOM 1571 C CA . ILE A 1 189 ? -10.063 21.582 -0.918 1.00 93.50 189 ILE A CA 1
ATOM 1572 C C . ILE A 1 189 ? -10.170 20.631 -2.124 1.00 93.50 189 ILE A C 1
ATOM 1574 O O . ILE A 1 189 ? -10.515 19.464 -1.944 1.00 93.50 189 ILE A O 1
ATOM 1578 N N . ASP A 1 190 ? -9.835 21.105 -3.330 1.00 91.31 190 ASP A N 1
ATOM 1579 C CA . ASP A 1 190 ? -9.816 20.301 -4.579 1.00 91.31 190 ASP A CA 1
ATOM 1580 C C . ASP A 1 190 ? -8.419 19.737 -4.926 1.00 91.31 190 ASP A C 1
ATOM 1582 O O . ASP A 1 190 ? -8.141 19.263 -6.026 1.00 91.31 190 ASP A O 1
ATOM 1586 N N . ASP A 1 191 ? -7.501 19.786 -3.965 1.00 93.50 191 ASP A N 1
ATOM 1587 C CA . ASP A 1 191 ? -6.179 19.186 -4.096 1.00 93.50 191 ASP A CA 1
ATOM 1588 C C . ASP A 1 191 ? -6.268 17.655 -4.208 1.00 93.50 191 ASP A C 1
ATOM 1590 O O . ASP A 1 191 ? -7.112 16.998 -3.586 1.00 93.50 191 ASP A O 1
ATOM 1594 N N . LYS A 1 192 ? -5.340 17.066 -4.964 1.00 94.06 192 LYS A N 1
ATOM 1595 C CA . LYS A 1 192 ? -5.252 15.619 -5.168 1.00 94.06 192 LYS A CA 1
ATOM 1596 C C . LYS A 1 192 ? -3.830 15.143 -4.936 1.00 94.06 192 LYS A C 1
ATOM 1598 O O . LYS A 1 192 ? -2.864 15.741 -5.395 1.00 94.06 192 LYS A O 1
ATOM 1603 N N . VAL A 1 193 ? -3.720 13.995 -4.281 1.00 96.50 193 VAL A N 1
ATOM 1604 C CA . VAL A 1 193 ? -2.465 13.251 -4.156 1.00 96.50 193 VAL A CA 1
ATOM 1605 C C . VAL A 1 193 ? -2.664 11.865 -4.741 1.00 96.50 193 VAL A C 1
ATOM 1607 O O . VAL A 1 193 ? -3.764 11.310 -4.696 1.00 96.50 193 VAL A O 1
ATOM 1610 N N . PHE A 1 194 ? -1.606 11.292 -5.295 1.00 97.44 194 PHE A N 1
ATOM 1611 C CA . PHE A 1 194 ? -1.643 9.914 -5.763 1.00 97.44 194 PHE A CA 1
ATOM 1612 C C . PHE A 1 194 ? -1.596 8.934 -4.588 1.00 97.44 194 PHE A C 1
ATOM 1614 O O . PHE A 1 194 ? -0.905 9.173 -3.596 1.00 97.44 194 PHE A O 1
ATOM 1621 N N . ALA A 1 195 ? -2.300 7.810 -4.711 1.00 97.88 195 ALA A N 1
ATOM 1622 C CA . ALA A 1 195 ? -2.117 6.686 -3.801 1.00 97.88 195 ALA A CA 1
ATOM 1623 C C . ALA A 1 195 ? -0.749 6.021 -4.027 1.00 97.88 195 ALA A C 1
ATOM 1625 O O . ALA A 1 195 ? -0.165 6.114 -5.106 1.00 97.88 195 ALA A O 1
ATOM 1626 N N . GLU A 1 196 ? -0.252 5.288 -3.029 1.00 97.25 196 GLU A N 1
ATOM 1627 C CA . GLU A 1 196 ? 0.940 4.439 -3.190 1.00 97.25 196 GLU A CA 1
ATOM 1628 C C . GLU A 1 196 ? 0.679 3.297 -4.181 1.00 97.25 196 GLU A C 1
ATOM 1630 O O . GLU A 1 196 ? 1.548 2.913 -4.967 1.00 97.25 196 GLU A O 1
ATOM 1635 N N . GLY A 1 197 ? -0.529 2.742 -4.135 1.00 98.00 197 GLY A N 1
ATOM 1636 C CA . GLY A 1 197 ? -0.910 1.568 -4.894 1.00 98.00 197 GLY A CA 1
ATOM 1637 C C . GLY A 1 197 ? -2.292 1.069 -4.511 1.00 98.00 197 GLY A C 1
ATOM 1638 O O . GLY A 1 197 ? -3.098 1.784 -3.906 1.00 98.00 197 GLY A O 1
ATOM 1639 N N . VAL A 1 198 ? -2.536 -0.196 -4.824 1.00 98.38 198 VAL A N 1
ATOM 1640 C CA . VAL A 1 198 ? -3.767 -0.903 -4.486 1.00 98.38 198 VAL A CA 1
ATOM 1641 C C . VAL A 1 198 ? -3.462 -2.238 -3.824 1.00 98.38 198 VAL A C 1
ATOM 1643 O O . VAL A 1 198 ? -2.423 -2.861 -4.065 1.00 98.38 198 VAL A O 1
ATOM 1646 N N . VAL A 1 199 ? -4.404 -2.680 -3.002 1.00 98.44 199 VAL A N 1
ATOM 1647 C CA . VAL A 1 199 ? -4.547 -4.079 -2.619 1.00 98.44 199 VAL A CA 1
ATOM 1648 C C . VAL A 1 199 ? -5.788 -4.609 -3.326 1.00 98.44 199 VAL A C 1
ATOM 1650 O O . VAL A 1 199 ? -6.878 -4.044 -3.204 1.00 98.44 199 VAL A O 1
ATOM 1653 N N . PHE A 1 200 ? -5.607 -5.675 -4.092 1.00 98.31 200 PHE A N 1
ATOM 1654 C CA . PHE A 1 200 ? -6.692 -6.428 -4.695 1.00 98.31 200 PHE A CA 1
ATOM 1655 C C . PHE A 1 200 ? -7.278 -7.377 -3.662 1.00 98.31 200 PHE A C 1
ATOM 1657 O O . PHE A 1 200 ? -6.524 -8.012 -2.926 1.00 98.31 200 PHE A O 1
ATOM 1664 N N . TYR A 1 201 ? -8.602 -7.484 -3.622 1.00 98.25 201 TYR A N 1
ATOM 1665 C CA . TYR A 1 201 ? -9.315 -8.416 -2.754 1.00 98.25 201 TYR A CA 1
ATOM 1666 C C . TYR A 1 201 ? -10.308 -9.241 -3.560 1.00 98.25 201 TYR A C 1
ATOM 1668 O O . TYR A 1 201 ? -10.961 -8.712 -4.456 1.00 98.25 201 TYR A O 1
ATOM 1676 N N . ASN A 1 202 ? -10.494 -10.496 -3.162 1.00 97.81 202 ASN A N 1
ATOM 1677 C CA . ASN A 1 202 ? -11.603 -11.332 -3.607 1.00 97.81 202 ASN A CA 1
ATOM 1678 C C . ASN A 1 202 ? -12.223 -12.055 -2.399 1.00 97.81 202 ASN A C 1
ATOM 1680 O O . ASN A 1 202 ? -11.664 -13.002 -1.848 1.00 97.81 202 ASN A O 1
ATOM 1684 N N . LEU A 1 203 ? -13.366 -11.562 -1.919 1.00 96.38 203 LEU A N 1
ATOM 1685 C CA . LEU A 1 203 ? -13.939 -12.028 -0.650 1.00 96.38 203 LEU A CA 1
ATOM 1686 C C . LEU A 1 203 ? -14.556 -13.428 -0.744 1.00 96.38 203 LEU A C 1
ATOM 1688 O O . LEU A 1 203 ? -14.584 -14.138 0.260 1.00 96.38 203 LEU A O 1
ATOM 1692 N N . LYS A 1 204 ? -14.974 -13.858 -1.936 1.00 97.25 204 LYS A N 1
ATOM 1693 C CA . LYS A 1 204 ? -15.394 -15.237 -2.183 1.00 97.25 204 LYS A CA 1
ATOM 1694 C C . LYS A 1 204 ? -14.225 -16.203 -2.037 1.00 97.25 204 LYS A C 1
ATOM 1696 O O . LYS A 1 204 ? -14.308 -17.143 -1.255 1.00 97.25 204 LYS A O 1
ATOM 1701 N N . ARG A 1 205 ? -13.081 -15.910 -2.662 1.00 97.31 205 ARG A N 1
ATOM 1702 C CA . ARG A 1 205 ? -11.847 -16.699 -2.485 1.00 97.31 205 ARG A CA 1
ATOM 1703 C C . ARG A 1 205 ? -11.396 -16.754 -1.027 1.00 97.31 205 ARG A C 1
ATOM 1705 O O . ARG A 1 205 ? -10.921 -17.796 -0.584 1.00 97.31 205 ARG A O 1
ATOM 1712 N N . LYS A 1 206 ? -11.586 -15.665 -0.269 1.00 96.31 206 LYS A N 1
ATOM 1713 C CA . LYS A 1 206 ? -11.340 -15.647 1.183 1.00 96.31 206 LYS A CA 1
ATOM 1714 C C . LYS A 1 206 ? -12.204 -16.680 1.911 1.00 96.31 206 LYS A C 1
ATOM 1716 O O . LYS A 1 206 ? -11.679 -17.414 2.742 1.00 96.31 206 LYS A O 1
ATOM 1721 N N . ALA A 1 207 ? -13.502 -16.735 1.609 1.00 96.81 207 ALA A N 1
ATOM 1722 C CA . ALA A 1 207 ? -14.425 -17.704 2.204 1.00 96.81 207 ALA A CA 1
ATOM 1723 C C . ALA A 1 207 ? -14.083 -19.155 1.817 1.00 96.81 207 ALA A C 1
ATOM 1725 O O . ALA A 1 207 ? -14.288 -20.067 2.609 1.00 96.81 207 ALA A O 1
ATOM 1726 N N . GLU A 1 208 ? -13.495 -19.356 0.636 1.00 97.06 208 GLU A N 1
ATOM 1727 C CA . GLU A 1 208 ? -12.993 -20.649 0.154 1.00 97.06 208 GLU A CA 1
ATOM 1728 C C . GLU A 1 208 ? -11.604 -21.029 0.714 1.00 97.06 208 GLU A C 1
ATOM 1730 O O . GLU A 1 208 ? -11.062 -22.069 0.345 1.00 97.06 208 GLU A O 1
ATOM 1735 N N . GLY A 1 209 ? -10.985 -20.191 1.555 1.00 95.44 209 GLY A N 1
ATOM 1736 C CA . GLY A 1 209 ? -9.646 -20.445 2.103 1.00 95.44 209 GLY A CA 1
ATOM 1737 C C . GLY A 1 209 ? -8.506 -20.345 1.080 1.00 95.44 209 GLY A C 1
ATOM 1738 O O . GLY A 1 209 ? -7.419 -20.868 1.316 1.00 95.44 209 GLY A O 1
ATOM 1739 N N . LYS A 1 210 ? -8.729 -19.682 -0.062 1.00 96.31 210 LYS A N 1
ATOM 1740 C CA . LYS A 1 210 ? -7.729 -19.493 -1.126 1.00 96.31 210 LYS A CA 1
ATOM 1741 C C . LYS A 1 210 ? -6.969 -18.179 -0.958 1.00 96.31 210 LYS A C 1
ATOM 1743 O O . LYS A 1 210 ? -7.404 -17.269 -0.253 1.00 96.31 210 LYS A O 1
ATOM 1748 N N . VAL A 1 211 ? -5.857 -18.034 -1.685 1.00 96.00 211 VAL A N 1
ATOM 1749 C CA . VAL A 1 211 ? -5.186 -16.735 -1.853 1.00 96.00 211 VAL A CA 1
ATOM 1750 C C . VAL A 1 211 ? -6.189 -15.732 -2.419 1.00 96.00 211 VAL A C 1
ATOM 1752 O O . VAL A 1 211 ? -6.768 -15.953 -3.486 1.00 96.00 211 VAL A O 1
ATOM 1755 N N . TYR A 1 212 ? -6.400 -14.646 -1.679 1.00 97.38 212 TYR A N 1
ATOM 1756 C CA . TYR A 1 212 ? -7.480 -13.692 -1.929 1.00 97.38 212 TYR A CA 1
ATOM 1757 C C . TYR A 1 212 ? -7.032 -12.231 -1.891 1.00 97.38 212 TYR A C 1
ATOM 1759 O O . TYR A 1 212 ? -7.863 -11.334 -2.041 1.00 97.38 212 TYR A O 1
ATOM 1767 N N . MET A 1 213 ? -5.740 -11.990 -1.649 1.00 97.81 213 MET A N 1
ATOM 1768 C CA . MET A 1 213 ? -5.149 -10.659 -1.632 1.00 97.81 213 MET A CA 1
ATOM 1769 C C . MET A 1 213 ? -3.878 -10.614 -2.469 1.00 97.81 213 MET A C 1
ATOM 1771 O O . MET A 1 213 ? -3.074 -11.545 -2.438 1.00 97.81 213 MET A O 1
ATOM 1775 N N . ALA A 1 214 ? -3.683 -9.503 -3.167 1.00 98.12 214 ALA A N 1
ATOM 1776 C CA . ALA A 1 214 ? -2.460 -9.184 -3.897 1.00 98.12 214 ALA A CA 1
ATOM 1777 C C . ALA A 1 214 ? -2.214 -7.673 -3.832 1.00 98.12 214 ALA A C 1
ATOM 1779 O O . ALA A 1 214 ? -3.163 -6.911 -3.655 1.00 98.12 214 ALA A O 1
ATOM 1780 N N . LYS A 1 215 ? -0.970 -7.211 -3.974 1.00 97.62 215 LYS A N 1
ATOM 1781 C CA . LYS A 1 215 ? -0.640 -5.776 -3.968 1.00 97.62 215 LYS A CA 1
ATOM 1782 C C . LYS A 1 215 ? 0.060 -5.353 -5.248 1.00 97.62 215 LYS A C 1
ATOM 1784 O O . LYS A 1 215 ? 0.916 -6.060 -5.764 1.00 97.62 215 LYS A O 1
ATOM 1789 N N . LEU A 1 216 ? -0.238 -4.149 -5.709 1.00 98.06 216 LEU A N 1
ATOM 1790 C CA . LEU A 1 216 ? 0.479 -3.511 -6.806 1.00 98.06 216 LEU A CA 1
ATOM 1791 C C . LEU A 1 216 ? 0.694 -2.048 -6.450 1.00 98.06 216 LEU A C 1
ATOM 1793 O O . LEU A 1 216 ? -0.209 -1.395 -5.927 1.00 98.06 216 LEU A O 1
ATOM 1797 N N . ARG A 1 217 ? 1.900 -1.539 -6.686 1.00 98.12 217 ARG A N 1
ATOM 1798 C CA . ARG A 1 217 ? 2.296 -0.180 -6.311 1.00 98.12 217 ARG A CA 1
ATOM 1799 C C . ARG A 1 217 ? 2.803 0.591 -7.513 1.00 98.12 217 ARG A C 1
ATOM 1801 O O . ARG A 1 217 ? 3.292 -0.000 -8.469 1.00 98.12 217 ARG A O 1
ATOM 1808 N N . ARG A 1 218 ? 2.720 1.918 -7.433 1.00 98.00 218 ARG A N 1
ATOM 1809 C CA . ARG A 1 218 ? 3.220 2.816 -8.484 1.00 98.00 218 ARG A CA 1
ATOM 1810 C C . ARG A 1 218 ? 4.727 2.663 -8.687 1.00 98.00 218 ARG A C 1
ATOM 1812 O O . ARG A 1 218 ? 5.168 2.619 -9.824 1.00 98.00 218 ARG A O 1
ATOM 1819 N N . ASP A 1 219 ? 5.484 2.472 -7.605 1.00 97.56 219 ASP A N 1
ATOM 1820 C CA . ASP A 1 219 ? 6.940 2.255 -7.637 1.00 97.56 219 ASP A CA 1
ATOM 1821 C C . ASP A 1 219 ? 7.376 0.926 -8.276 1.00 97.56 219 ASP A C 1
ATOM 1823 O O . ASP A 1 219 ? 8.565 0.663 -8.410 1.00 97.56 219 ASP A O 1
ATOM 1827 N N . MET A 1 220 ? 6.431 0.071 -8.670 1.00 98.06 220 MET A N 1
ATOM 1828 C CA . MET A 1 220 ? 6.733 -1.148 -9.413 1.00 98.06 220 MET A CA 1
ATOM 1829 C C . MET A 1 220 ? 6.759 -0.915 -10.930 1.00 98.06 220 MET A C 1
ATOM 1831 O O . MET A 1 220 ? 7.140 -1.823 -11.659 1.00 98.06 220 MET A O 1
ATOM 1835 N N . PHE A 1 221 ? 6.372 0.264 -11.421 1.00 98.38 221 PHE A N 1
ATOM 1836 C CA . PHE A 1 221 ? 6.402 0.597 -12.846 1.00 98.38 221 PHE A CA 1
ATOM 1837 C C . PHE A 1 221 ? 7.605 1.479 -13.194 1.00 98.38 221 PHE A C 1
ATOM 1839 O O . PHE A 1 221 ? 8.046 2.299 -12.392 1.00 98.38 221 PHE A O 1
ATOM 1846 N N . ASP A 1 222 ? 8.121 1.334 -14.411 1.00 97.88 222 ASP A N 1
ATOM 1847 C CA . ASP A 1 222 ? 9.294 2.057 -14.913 1.00 97.88 222 ASP A CA 1
ATOM 1848 C C . ASP A 1 222 ? 9.087 3.575 -14.935 1.00 97.88 222 ASP A C 1
ATOM 1850 O O . ASP A 1 222 ? 9.949 4.322 -14.474 1.00 97.88 222 ASP A O 1
ATOM 1854 N N . TRP A 1 223 ? 7.911 4.035 -15.376 1.00 97.94 223 TRP A N 1
ATOM 1855 C CA . TRP A 1 223 ? 7.583 5.460 -15.463 1.00 97.94 223 TRP A CA 1
ATOM 1856 C C . TRP A 1 223 ? 7.583 6.175 -14.109 1.00 97.94 223 TRP A C 1
ATOM 1858 O O . TRP A 1 223 ? 7.584 7.404 -14.079 1.00 97.94 223 TRP A O 1
ATOM 1868 N N . PHE A 1 224 ? 7.567 5.445 -12.989 1.00 98.19 224 PHE A N 1
ATOM 1869 C CA . PHE A 1 224 ? 7.732 6.044 -11.667 1.00 98.19 224 PHE A CA 1
ATOM 1870 C C . PHE A 1 224 ? 9.135 6.632 -11.490 1.00 98.19 224 PHE A C 1
ATOM 1872 O O . PHE A 1 224 ? 9.299 7.593 -10.749 1.00 98.19 224 PHE A O 1
ATOM 1879 N N . TYR A 1 225 ? 10.125 6.082 -12.193 1.00 97.88 225 TYR A N 1
ATOM 1880 C CA . TYR A 1 225 ? 11.533 6.462 -12.146 1.00 97.88 225 TYR A CA 1
ATOM 1881 C C . TYR A 1 225 ? 11.941 7.277 -13.381 1.00 97.88 225 TYR A C 1
ATOM 1883 O O . TYR A 1 225 ? 13.018 7.082 -13.935 1.00 97.88 225 TYR A O 1
ATOM 1891 N N . ASP A 1 226 ? 11.093 8.211 -13.810 1.00 96.19 226 ASP A N 1
ATOM 1892 C CA . ASP A 1 226 ? 11.253 9.035 -15.020 1.00 96.19 226 ASP A CA 1
ATOM 1893 C C . ASP A 1 226 ? 12.589 9.801 -15.140 1.00 96.19 226 ASP A C 1
ATOM 1895 O O . ASP A 1 226 ? 12.985 10.179 -16.241 1.00 96.19 226 ASP A O 1
ATOM 1899 N N . LYS A 1 227 ? 13.309 10.008 -14.031 1.00 97.25 227 LYS A N 1
ATOM 1900 C CA . LYS A 1 227 ? 14.632 10.664 -13.989 1.00 97.25 227 LYS A CA 1
ATOM 1901 C C . LYS A 1 227 ? 15.813 9.697 -13.895 1.00 97.25 227 LYS A C 1
ATOM 1903 O O . LYS A 1 227 ? 16.952 10.135 -13.744 1.00 97.25 227 LYS A O 1
ATOM 1908 N N . ILE A 1 228 ? 15.562 8.391 -13.909 1.00 97.25 228 ILE 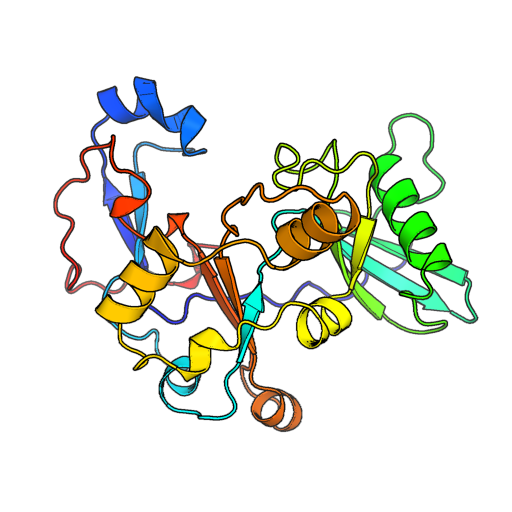A N 1
ATOM 1909 C CA . ILE A 1 228 ? 16.583 7.359 -13.761 1.00 97.25 228 ILE A CA 1
ATOM 1910 C C . ILE A 1 228 ? 16.586 6.483 -15.007 1.00 97.25 228 ILE A C 1
ATOM 1912 O O . ILE A 1 228 ? 15.635 5.773 -15.306 1.00 97.25 228 ILE A O 1
ATOM 1916 N N . GLU A 1 229 ? 17.717 6.477 -15.697 1.00 97.88 229 GLU A N 1
ATOM 1917 C CA . GLU A 1 229 ? 18.009 5.469 -16.713 1.00 97.88 229 GLU A CA 1
ATOM 1918 C C . GLU A 1 229 ? 18.063 4.058 -16.093 1.00 97.88 229 GLU A C 1
ATOM 1920 O O . GLU A 1 229 ? 18.866 3.785 -15.189 1.00 97.88 229 GLU A O 1
ATOM 1925 N N . ILE A 1 230 ? 17.213 3.167 -16.610 1.00 98.00 230 ILE A N 1
ATOM 1926 C CA . ILE A 1 230 ? 17.106 1.759 -16.218 1.00 98.00 230 ILE A CA 1
ATOM 1927 C C . ILE A 1 230 ? 17.656 0.893 -17.353 1.00 98.00 230 ILE A C 1
ATOM 1929 O O . ILE A 1 230 ? 17.144 0.912 -18.471 1.00 98.00 230 ILE A O 1
ATOM 1933 N N . PHE A 1 231 ? 18.686 0.099 -17.071 1.00 97.44 231 PHE A N 1
ATOM 1934 C CA . PHE A 1 231 ? 19.348 -0.705 -18.093 1.00 97.44 231 PHE A CA 1
ATOM 1935 C C . PHE A 1 231 ? 18.569 -1.980 -18.420 1.00 97.44 231 PHE A C 1
ATOM 1937 O O . PHE A 1 231 ? 18.154 -2.717 -17.522 1.00 97.44 231 PHE A O 1
ATOM 1944 N N . ASN A 1 232 ? 18.461 -2.281 -19.719 1.00 94.12 232 ASN A N 1
ATOM 1945 C CA . ASN A 1 232 ? 17.876 -3.515 -20.258 1.00 94.12 232 ASN A CA 1
ATOM 1946 C C . ASN A 1 232 ? 16.430 -3.783 -19.805 1.00 94.12 232 ASN A C 1
ATOM 1948 O O . ASN A 1 232 ? 15.991 -4.935 -19.790 1.00 94.12 232 ASN A O 1
ATOM 1952 N N . PHE A 1 233 ? 15.690 -2.742 -19.416 1.00 95.81 233 PHE A N 1
ATOM 1953 C CA . PHE A 1 233 ? 14.269 -2.877 -19.130 1.00 95.81 233 PHE A CA 1
ATOM 1954 C C . PHE A 1 233 ? 13.473 -2.972 -20.429 1.00 95.81 233 PHE A C 1
ATOM 1956 O O . PHE A 1 233 ? 13.628 -2.168 -21.346 1.00 95.81 233 PHE A O 1
ATOM 1963 N N . ASN A 1 234 ? 12.589 -3.958 -20.479 1.00 94.25 234 ASN A N 1
ATOM 1964 C CA . ASN A 1 234 ? 11.501 -4.018 -21.433 1.00 94.25 234 ASN A CA 1
ATOM 1965 C C . ASN A 1 234 ? 10.289 -4.638 -20.722 1.00 94.25 234 ASN A C 1
ATOM 1967 O O . ASN A 1 234 ? 10.444 -5.407 -19.772 1.00 94.25 234 ASN A O 1
ATOM 1971 N N . VAL A 1 235 ? 9.086 -4.334 -21.204 1.00 95.19 235 VAL A N 1
ATOM 1972 C CA . VAL A 1 235 ? 7.838 -4.780 -20.569 1.00 95.19 235 VAL A CA 1
ATOM 1973 C C . VAL A 1 235 ? 7.643 -6.302 -20.577 1.00 95.19 235 VAL A C 1
ATOM 1975 O O . VAL A 1 235 ? 6.961 -6.828 -19.709 1.00 95.19 235 VAL A O 1
ATOM 1978 N N . LYS A 1 236 ? 8.267 -7.035 -21.506 1.00 95.69 236 LYS A N 1
ATOM 1979 C CA . LYS A 1 236 ? 8.224 -8.509 -21.541 1.00 95.69 236 LYS A CA 1
ATOM 1980 C C . LYS A 1 236 ? 9.145 -9.135 -20.476 1.00 95.69 236 LYS A C 1
ATOM 1982 O O . LYS A 1 236 ? 8.937 -10.272 -20.045 1.00 95.69 236 LYS A O 1
ATOM 1987 N N . GLY A 1 237 ? 10.130 -8.374 -20.003 1.00 92.94 237 GLY A N 1
ATOM 1988 C CA . GLY A 1 237 ? 11.159 -8.808 -19.068 1.00 92.94 237 GLY A CA 1
ATOM 1989 C C . GLY A 1 237 ? 12.233 -9.691 -19.706 1.00 92.94 237 GLY A C 1
ATOM 1990 O O . GLY A 1 237 ? 12.361 -9.778 -20.926 1.00 92.94 237 GLY A O 1
ATOM 1991 N N . LYS A 1 238 ? 13.024 -10.338 -18.848 1.00 92.69 238 LYS A N 1
ATOM 1992 C CA . LYS A 1 238 ? 14.014 -11.379 -19.194 1.00 92.69 238 LYS A CA 1
ATOM 1993 C C . LYS A 1 238 ? 13.385 -12.765 -19.078 1.00 92.69 238 LYS A C 1
ATOM 1995 O O . LYS A 1 238 ? 12.528 -12.932 -18.221 1.00 92.69 238 LYS A O 1
ATOM 2000 N N . ASP A 1 239 ? 13.836 -13.775 -19.809 1.00 88.75 239 ASP A N 1
ATOM 2001 C CA . ASP A 1 239 ? 13.225 -15.116 -19.719 1.00 88.75 239 ASP A CA 1
ATOM 2002 C C . ASP A 1 239 ? 13.282 -15.727 -18.304 1.00 88.75 239 ASP A C 1
ATOM 2004 O O . ASP A 1 239 ? 12.337 -16.388 -17.877 1.00 88.75 239 ASP A O 1
ATOM 2008 N N . GLU A 1 240 ? 14.333 -15.422 -17.536 1.00 88.06 240 GLU A N 1
ATOM 2009 C CA . GLU A 1 240 ? 14.517 -15.875 -16.154 1.00 88.06 240 GLU A CA 1
ATOM 2010 C C . GLU A 1 240 ? 13.441 -15.325 -15.199 1.00 88.06 240 GLU A C 1
ATOM 2012 O O . GLU A 1 240 ? 13.269 -14.113 -15.044 1.00 88.06 240 GLU A O 1
ATOM 2017 N N . ILE A 1 241 ? 12.740 -16.223 -14.505 1.00 88.12 241 ILE A N 1
ATOM 2018 C CA . ILE A 1 241 ? 11.833 -15.857 -13.415 1.00 88.12 241 ILE A CA 1
ATOM 2019 C C . ILE A 1 241 ? 12.636 -15.848 -12.115 1.00 88.12 241 ILE A C 1
ATOM 2021 O O . ILE A 1 241 ? 13.081 -16.887 -11.635 1.00 88.12 241 ILE A O 1
ATOM 2025 N N . GLU A 1 242 ? 12.820 -14.659 -11.547 1.00 92.75 242 GLU A N 1
ATOM 2026 C CA . GLU A 1 242 ? 13.463 -14.494 -10.245 1.00 92.75 242 GLU A CA 1
ATOM 2027 C C . GLU A 1 242 ? 12.563 -15.031 -9.122 1.00 92.75 242 GLU A C 1
ATOM 2029 O O . GLU A 1 242 ? 11.338 -15.045 -9.254 1.00 92.75 242 GLU A O 1
ATOM 2034 N N . ASP A 1 243 ? 13.153 -15.409 -7.986 1.00 93.19 243 ASP A N 1
ATOM 2035 C CA . ASP A 1 243 ? 12.382 -15.777 -6.797 1.00 93.19 243 ASP A CA 1
ATOM 2036 C C . ASP A 1 243 ? 11.483 -14.609 -6.357 1.00 93.19 243 ASP A C 1
ATOM 2038 O O . ASP A 1 243 ? 11.969 -13.552 -5.945 1.00 93.19 243 ASP A O 1
ATOM 2042 N N . GLN A 1 244 ? 10.166 -14.798 -6.458 1.00 93.81 244 GLN A N 1
ATOM 2043 C CA . GLN A 1 244 ? 9.187 -13.764 -6.134 1.00 93.81 244 GLN A CA 1
ATOM 2044 C C . GLN A 1 244 ? 9.093 -13.500 -4.621 1.00 93.81 244 GLN A C 1
ATOM 2046 O O . GLN A 1 244 ? 8.599 -12.446 -4.213 1.00 93.81 244 GLN A O 1
ATOM 2051 N N . GLU A 1 245 ? 9.620 -14.397 -3.780 1.00 89.94 245 GLU A N 1
ATOM 2052 C CA . GLU A 1 245 ? 9.627 -14.249 -2.323 1.00 89.94 245 GLU A CA 1
ATOM 2053 C C . GLU A 1 245 ? 10.528 -13.107 -1.841 1.00 89.94 245 GLU A C 1
ATOM 2055 O O . GLU A 1 245 ? 10.256 -12.525 -0.784 1.00 89.94 245 GLU A O 1
ATOM 2060 N N . LYS A 1 246 ? 11.566 -12.757 -2.614 1.00 89.69 246 LYS A N 1
ATOM 2061 C CA . LYS A 1 246 ? 12.610 -11.802 -2.208 1.00 89.69 246 LYS A CA 1
ATOM 2062 C C . LYS A 1 246 ? 12.224 -10.326 -2.352 1.00 89.69 246 LYS A C 1
ATOM 2064 O O . LYS A 1 246 ? 12.943 -9.461 -1.860 1.00 89.69 246 LYS A O 1
ATOM 2069 N N . PHE A 1 247 ? 11.130 -10.013 -3.049 1.00 85.19 247 PHE A N 1
ATOM 2070 C CA . PHE A 1 247 ? 10.774 -8.632 -3.402 1.00 85.19 247 PHE A CA 1
ATOM 2071 C C . PHE A 1 247 ? 9.917 -7.892 -2.353 1.00 85.19 247 PHE A C 1
ATOM 2073 O O . PHE A 1 247 ? 9.355 -6.831 -2.667 1.00 85.19 247 PHE A O 1
ATOM 2080 N N . ASP A 1 248 ? 9.799 -8.437 -1.139 1.00 62.16 248 ASP A N 1
ATOM 2081 C CA . ASP A 1 248 ? 8.786 -8.069 -0.136 1.00 62.16 248 ASP A CA 1
ATOM 2082 C C . ASP A 1 248 ? 9.290 -7.455 1.180 1.00 62.16 248 ASP A C 1
ATOM 2084 O O . ASP A 1 248 ? 10.435 -7.735 1.595 1.00 62.16 248 ASP A O 1
#